Protein AF-A0A7S2AKY9-F1 (afdb_monomer_lite)

Secondary structure (DSSP, 8-state):
----------S-------------BSPPGGGGGGGSSSSGGGB-S--TT--STT------SSTT-------EE--SS-TT-EE-BTTTGGGEE--S--TT-SS--S---TTTSSS--EEETTB-HHHHHHTTPPP-SSSPPTTTEEE-GGG-TT-----SSSS-S-------GGG-SSSTTSPTTSTT-TTTT-GGGSTTTS--S-TT-EETTS-TTS---STT------SS--TT-BGGGSPP---S----TT-----B---SS----------PPPSSS----

Organism: NCBI:txid327968

Foldseek 3Di:
DDDDPDPPPDDDPPPFFLDAAQFQPPADLLLVLCVDPPCPQQFRPPDPVNDDPPPPQDFQQDQPDDDLFDWDAPPPPDPPDTTRNHNSRNLFWAAQWWAQDPDRQQPDRQFPPDQKAKAQQNHGPVRCVVVVHDDPLPQRDQPRIAIDPVRLPPQDQDRPDPDRRDWFDPQQLNQWSHNSVDHAPDSRPSCRTPCLSHRRGIHGPESSGFRLNGAPPPRADGRSSAHDDDPQDHGRHHSVPGDDDDDSDDDDPPDDDDIHDDDSDPSIHDDDDDDDDDPDPPDDD

pLDDT: mean 77.0, std 16.68, range [29.41, 95.88]

Structure (mmCIF, N/CA/C/O backbone):
data_AF-A0A7S2AKY9-F1
#
_entry.id   AF-A0A7S2AKY9-F1
#
loop_
_atom_site.group_PDB
_atom_site.id
_atom_site.type_symbol
_atom_site.label_atom_id
_atom_site.label_alt_id
_atom_site.label_comp_id
_atom_site.label_asym_id
_atom_site.label_entity_id
_atom_site.label_seq_id
_atom_site.pdbx_PDB_ins_code
_atom_site.Cartn_x
_atom_site.Cartn_y
_atom_site.Cartn_z
_atom_site.occupancy
_atom_site.B_iso_or_equiv
_atom_site.auth_seq_id
_atom_site.auth_comp_id
_atom_site.auth_asym_id
_atom_site.auth_atom_id
_atom_site.pdbx_PDB_model_num
ATOM 1 N N . MET A 1 1 ? -9.876 -59.238 -11.524 1.00 45.94 1 MET A N 1
ATOM 2 C CA . MET A 1 1 ? -8.696 -58.353 -11.418 1.00 45.94 1 MET A CA 1
ATOM 3 C C . MET A 1 1 ? -8.899 -57.144 -12.326 1.00 45.94 1 MET A C 1
ATOM 5 O O . MET A 1 1 ? -8.607 -57.233 -13.507 1.00 45.94 1 MET A O 1
ATOM 9 N N . SER A 1 2 ? -9.438 -56.040 -11.809 1.00 37.56 2 SER A N 1
ATOM 10 C CA . SER A 1 2 ? -9.352 -54.732 -12.469 1.00 37.56 2 SER A CA 1
ATOM 11 C C . SER A 1 2 ? -9.323 -53.645 -11.396 1.00 37.56 2 SER A C 1
ATOM 13 O O . SER A 1 2 ? -10.025 -53.737 -10.392 1.00 37.56 2 SER A O 1
ATOM 15 N N . ARG A 1 3 ? -8.384 -52.721 -11.570 1.00 39.47 3 ARG A N 1
ATOM 16 C CA . ARG A 1 3 ? -7.811 -51.778 -10.599 1.00 39.47 3 ARG A CA 1
ATOM 17 C C . ARG A 1 3 ? -8.808 -50.631 -10.347 1.00 39.47 3 ARG A C 1
ATOM 19 O O . ARG A 1 3 ? -9.356 -50.102 -11.300 1.00 39.47 3 ARG A O 1
ATOM 26 N N . LEU A 1 4 ? -9.188 -50.300 -9.108 1.00 44.91 4 LEU A N 1
ATOM 27 C CA . LEU A 1 4 ? -8.480 -49.357 -8.221 1.00 44.91 4 LEU A CA 1
ATOM 28 C C . LEU A 1 4 ? -7.993 -48.083 -8.941 1.00 44.91 4 LEU A C 1
ATOM 30 O O . LEU A 1 4 ? -6.797 -47.843 -9.008 1.00 44.91 4 LEU A O 1
ATOM 34 N N . PHE A 1 5 ? -8.907 -47.269 -9.479 1.00 46.41 5 PHE A N 1
ATOM 35 C CA . PHE A 1 5 ? -8.614 -45.890 -9.900 1.00 46.41 5 PHE A CA 1
ATOM 36 C C . PHE A 1 5 ? -9.862 -45.003 -9.799 1.00 46.41 5 PHE A C 1
ATOM 38 O O . PHE A 1 5 ? -10.577 -44.830 -10.777 1.00 46.41 5 PHE A O 1
ATOM 45 N N . ALA A 1 6 ? -10.124 -44.440 -8.617 1.00 40.44 6 ALA A N 1
ATOM 46 C CA . ALA A 1 6 ? -10.958 -43.239 -8.465 1.00 40.44 6 ALA A CA 1
ATOM 47 C C . ALA A 1 6 ? -10.757 -42.579 -7.083 1.00 40.44 6 ALA A C 1
ATOM 49 O O . ALA A 1 6 ? -11.707 -42.117 -6.463 1.00 40.44 6 ALA A O 1
ATOM 50 N N . SER A 1 7 ? -9.522 -42.546 -6.577 1.00 48.12 7 SER A N 1
ATOM 51 C CA . SER A 1 7 ? -9.186 -41.849 -5.329 1.00 48.12 7 SER A CA 1
ATOM 52 C C . SER A 1 7 ? -8.107 -40.815 -5.603 1.00 48.12 7 SER A C 1
ATOM 54 O O . SER A 1 7 ? -6.949 -41.070 -5.307 1.00 48.12 7 SER A O 1
ATOM 56 N N . LEU A 1 8 ? -8.480 -39.694 -6.229 1.00 42.50 8 LEU A N 1
ATOM 57 C CA . LEU A 1 8 ? -7.827 -38.386 -6.072 1.00 42.50 8 LEU A CA 1
ATOM 58 C C . LEU A 1 8 ? -8.602 -37.321 -6.873 1.00 42.50 8 LEU A C 1
ATOM 60 O O . LEU A 1 8 ? -8.090 -36.721 -7.813 1.00 42.50 8 LEU A O 1
ATOM 64 N N . TRP A 1 9 ? -9.865 -37.073 -6.516 1.00 43.84 9 TRP A N 1
ATOM 65 C CA . TRP A 1 9 ? -10.438 -35.761 -6.814 1.00 43.84 9 TRP A CA 1
ATOM 66 C C . TRP A 1 9 ? -9.752 -34.786 -5.870 1.00 43.84 9 TRP A C 1
ATOM 68 O O . TRP A 1 9 ? -10.069 -34.725 -4.681 1.00 43.84 9 TRP A O 1
ATOM 78 N N . LEU A 1 10 ? -8.709 -34.145 -6.399 1.00 41.66 10 LEU A N 1
ATOM 79 C CA . LEU A 1 10 ? -7.992 -33.077 -5.736 1.00 41.66 10 LEU A CA 1
ATOM 80 C C . LEU A 1 10 ? -9.007 -32.084 -5.172 1.00 41.66 10 LEU A C 1
ATOM 82 O O . LEU A 1 10 ? -9.741 -31.413 -5.894 1.00 41.66 10 LEU A O 1
ATOM 86 N N . LEU A 1 11 ? -8.995 -32.020 -3.848 1.00 42.28 11 LEU A N 1
ATOM 87 C CA . LEU A 1 11 ? -9.313 -30.842 -3.074 1.00 42.28 11 LEU A CA 1
ATOM 88 C C . LEU A 1 11 ? -8.724 -29.591 -3.751 1.00 42.28 11 LEU A C 1
ATOM 90 O O . LEU A 1 11 ? -7.572 -29.615 -4.185 1.00 42.28 11 LEU A O 1
ATOM 94 N N . LEU A 1 12 ? -9.493 -28.499 -3.671 1.00 39.97 12 LEU A N 1
ATOM 95 C CA . LEU A 1 12 ? -9.111 -27.096 -3.894 1.00 39.97 12 LEU A CA 1
ATOM 96 C C . LEU A 1 12 ? -9.378 -26.534 -5.303 1.00 39.97 12 LEU A C 1
ATOM 98 O O . LEU A 1 12 ? -8.465 -26.104 -6.002 1.00 39.97 12 LEU A O 1
ATOM 102 N N . LEU A 1 13 ? -10.660 -26.378 -5.646 1.00 40.88 13 LEU A N 1
ATOM 103 C CA . LEU A 1 13 ? -11.080 -25.133 -6.294 1.00 40.88 13 LEU A CA 1
ATOM 104 C C . LEU A 1 13 ? -11.012 -24.040 -5.221 1.00 40.88 13 LEU A C 1
ATOM 106 O O . LEU A 1 13 ? -11.929 -23.875 -4.418 1.00 40.88 13 LEU A O 1
ATOM 110 N N . ALA A 1 14 ? -9.867 -23.367 -5.132 1.00 41.72 14 ALA A N 1
ATOM 111 C CA . ALA A 1 14 ? -9.819 -22.062 -4.496 1.00 41.72 14 ALA A CA 1
ATOM 112 C C . ALA A 1 14 ? -10.376 -21.071 -5.520 1.00 41.72 14 ALA A C 1
ATOM 114 O O . ALA A 1 14 ? -9.624 -20.537 -6.334 1.00 41.72 14 ALA A O 1
ATOM 115 N N . ASP A 1 15 ? -11.699 -20.908 -5.514 1.00 42.28 15 ASP A N 1
ATOM 116 C CA . ASP A 1 15 ? -12.344 -19.803 -6.210 1.00 42.28 15 ASP A CA 1
ATOM 117 C C . ASP A 1 15 ? -11.772 -18.482 -5.691 1.00 42.28 15 ASP A C 1
ATOM 119 O O . ASP A 1 15 ? -11.631 -18.258 -4.486 1.00 42.28 15 ASP A O 1
ATOM 123 N N . ASP A 1 16 ? -11.412 -17.660 -6.667 1.00 37.78 16 ASP A N 1
ATOM 124 C CA . ASP A 1 16 ? -11.005 -16.268 -6.614 1.00 37.78 16 ASP A CA 1
ATOM 125 C C . ASP A 1 16 ? -10.005 -15.828 -5.549 1.00 37.78 16 ASP A C 1
ATOM 127 O O . ASP A 1 16 ? -10.287 -15.566 -4.375 1.00 37.78 16 ASP A O 1
ATOM 131 N N . ALA A 1 17 ? -8.808 -15.559 -6.062 1.00 37.31 17 ALA A N 1
ATOM 132 C CA . ALA A 1 17 ? -7.889 -14.658 -5.419 1.00 37.31 17 ALA A CA 1
ATOM 133 C C . ALA A 1 17 ? -7.141 -13.806 -6.460 1.00 37.31 17 ALA A C 1
ATOM 135 O O . ALA A 1 17 ? -5.914 -13.880 -6.546 1.00 37.31 17 ALA A O 1
ATOM 136 N N . GLN A 1 18 ? -7.820 -12.881 -7.147 1.00 40.44 18 GLN A N 1
ATOM 137 C CA . GLN A 1 18 ? -7.131 -11.721 -7.732 1.00 40.44 18 GLN A CA 1
ATOM 138 C C . GLN A 1 18 ? -6.622 -10.820 -6.605 1.00 40.44 18 GLN A C 1
ATOM 140 O O . GLN A 1 18 ? -7.385 -10.278 -5.814 1.00 40.44 18 GLN A O 1
ATOM 145 N N . GLY A 1 19 ? -5.308 -10.731 -6.438 1.00 40.03 19 GLY A N 1
ATOM 146 C CA . GLY A 1 19 ? -4.740 -9.837 -5.440 1.00 40.03 19 GLY A CA 1
ATOM 147 C C . GLY A 1 19 ? -3.238 -9.827 -5.528 1.00 40.03 19 GLY A C 1
ATOM 148 O O . GLY A 1 19 ? -2.582 -10.852 -5.372 1.00 40.03 19 GLY A O 1
ATOM 149 N N . HIS A 1 20 ? -2.721 -8.646 -5.814 1.00 49.38 20 HIS A N 1
ATOM 150 C CA . HIS A 1 20 ? -1.324 -8.421 -6.089 1.00 49.38 20 HIS A CA 1
ATOM 151 C C . HIS A 1 20 ? -0.936 -7.104 -5.428 1.00 49.38 20 HIS A C 1
ATOM 153 O O . HIS A 1 20 ? -1.563 -6.071 -5.660 1.00 49.38 20 HIS A O 1
ATOM 159 N N . GLY A 1 21 ? 0.062 -7.171 -4.556 1.00 51.00 21 GLY A N 1
ATOM 160 C CA . GLY A 1 21 ? 0.768 -6.002 -4.048 1.00 51.00 21 GLY A CA 1
ATOM 161 C C . GLY A 1 21 ? 2.136 -5.919 -4.714 1.00 51.00 21 GLY A C 1
ATOM 162 O O . GLY A 1 21 ? 2.680 -6.945 -5.133 1.00 51.00 21 GLY A O 1
ATOM 163 N N . ALA A 1 22 ? 2.704 -4.717 -4.808 1.00 60.66 22 ALA A N 1
ATOM 164 C CA . ALA A 1 22 ? 4.091 -4.571 -5.223 1.00 60.66 22 ALA A CA 1
ATOM 165 C C . ALA A 1 22 ? 5.017 -5.221 -4.191 1.00 60.66 22 ALA A C 1
ATOM 167 O O . ALA A 1 22 ? 5.162 -4.756 -3.060 1.00 60.66 22 ALA A O 1
ATOM 168 N N . MET A 1 23 ? 5.664 -6.310 -4.596 1.00 73.06 23 MET A N 1
ATOM 169 C CA . MET A 1 23 ? 6.870 -6.782 -3.928 1.00 73.06 23 MET A CA 1
ATOM 170 C C . MET A 1 23 ? 7.971 -5.739 -4.118 1.00 73.06 23 MET A C 1
ATOM 172 O O . MET A 1 23 ? 8.101 -5.185 -5.203 1.00 73.06 23 MET A O 1
ATOM 176 N N . THR A 1 24 ? 8.788 -5.491 -3.100 1.00 79.94 24 THR A N 1
ATOM 177 C CA . THR A 1 24 ? 10.032 -4.714 -3.238 1.00 79.94 24 THR A CA 1
ATOM 178 C C . THR A 1 24 ? 11.262 -5.616 -3.298 1.00 79.94 24 THR A C 1
ATOM 180 O O . THR A 1 24 ? 12.305 -5.188 -3.791 1.00 79.94 24 THR A O 1
ATOM 183 N N . PHE A 1 25 ? 11.132 -6.879 -2.874 1.00 84.38 25 PHE A N 1
ATOM 184 C CA . PHE A 1 25 ? 12.172 -7.896 -2.990 1.00 84.38 25 PHE A CA 1
ATOM 185 C C . PHE A 1 25 ? 11.597 -9.283 -3.348 1.00 84.38 25 PHE A C 1
ATOM 187 O O . PHE A 1 25 ? 10.629 -9.711 -2.715 1.00 84.38 25 PHE A O 1
ATOM 194 N N . PRO A 1 26 ? 12.200 -10.017 -4.305 1.00 84.56 26 PRO A N 1
ATOM 195 C CA . PRO A 1 26 ? 13.098 -9.504 -5.344 1.00 84.56 26 PRO A CA 1
ATOM 196 C C . PRO A 1 26 ? 12.442 -8.359 -6.125 1.00 84.56 26 PRO A C 1
ATOM 198 O O . PRO A 1 26 ? 11.222 -8.190 -6.090 1.00 84.56 26 PRO A O 1
ATOM 201 N N . ARG A 1 27 ? 13.255 -7.550 -6.813 1.00 84.62 27 ARG A N 1
ATOM 202 C CA . ARG A 1 27 ? 12.751 -6.372 -7.530 1.00 84.62 27 ARG A CA 1
ATOM 203 C C . ARG A 1 27 ? 11.659 -6.777 -8.534 1.00 84.62 27 ARG A C 1
ATOM 205 O O . ARG A 1 27 ? 11.881 -7.689 -9.336 1.00 84.62 27 ARG A O 1
ATOM 212 N N . PRO A 1 28 ? 10.491 -6.118 -8.520 1.00 84.06 28 PRO A N 1
ATOM 213 C CA . PRO A 1 28 ? 9.415 -6.436 -9.444 1.00 84.06 28 PRO A CA 1
ATOM 214 C C . PRO A 1 28 ? 9.677 -5.793 -10.809 1.00 84.06 28 PRO A C 1
ATOM 216 O O . PRO A 1 28 ? 10.459 -4.852 -10.935 1.00 84.06 28 PRO A O 1
ATOM 219 N N . ARG A 1 29 ? 8.914 -6.211 -11.824 1.00 85.00 29 ARG A N 1
ATOM 220 C CA . ARG A 1 29 ? 8.857 -5.521 -13.130 1.00 85.00 29 ARG A CA 1
ATOM 221 C C . ARG A 1 29 ? 8.460 -4.043 -13.023 1.00 85.00 29 ARG A C 1
ATOM 223 O O . ARG A 1 29 ? 8.745 -3.262 -13.914 1.00 85.00 29 ARG A O 1
ATOM 230 N N . ASN A 1 30 ? 7.773 -3.668 -11.947 1.00 88.12 30 ASN A N 1
ATOM 231 C CA . ASN A 1 30 ? 7.348 -2.300 -11.674 1.00 88.12 30 ASN A CA 1
ATOM 232 C C . ASN A 1 30 ? 8.515 -1.377 -11.292 1.00 88.12 30 ASN A C 1
ATOM 234 O O . ASN A 1 30 ? 8.342 -0.166 -11.280 1.00 88.12 30 ASN A O 1
ATOM 238 N N . ALA A 1 31 ? 9.704 -1.928 -11.018 1.00 89.19 31 ALA A N 1
ATOM 239 C CA . ALA A 1 31 ? 10.931 -1.168 -10.777 1.00 89.19 31 ALA A CA 1
ATOM 240 C C . ALA A 1 31 ? 11.591 -0.666 -12.081 1.00 89.19 31 ALA A C 1
ATOM 242 O O . ALA A 1 31 ? 12.808 -0.476 -12.128 1.00 89.19 31 ALA A O 1
ATOM 243 N N . ILE A 1 32 ? 10.805 -0.510 -13.152 1.00 89.50 32 ILE A N 1
ATOM 244 C CA . ILE A 1 32 ? 11.276 -0.249 -14.517 1.00 89.50 32 ILE A CA 1
ATOM 245 C C . ILE A 1 32 ? 11.992 1.093 -14.662 1.00 89.50 32 ILE A C 1
ATOM 247 O O . ILE A 1 32 ? 12.920 1.217 -15.460 1.00 89.50 32 ILE A O 1
ATOM 251 N N . ASP A 1 33 ? 11.631 2.074 -13.834 1.00 90.69 33 ASP A N 1
ATOM 252 C CA . ASP A 1 33 ? 12.311 3.368 -13.812 1.00 90.69 33 ASP A CA 1
ATOM 253 C C . ASP A 1 33 ? 13.763 3.251 -13.350 1.00 90.69 33 ASP A C 1
ATOM 255 O O . ASP A 1 33 ? 14.552 4.158 -13.583 1.00 90.69 33 ASP A O 1
ATOM 259 N N . GLY A 1 34 ? 14.161 2.103 -12.790 1.00 88.31 34 GLY A N 1
ATOM 260 C CA . GLY A 1 34 ? 15.550 1.817 -12.459 1.00 88.31 34 GLY A CA 1
ATOM 261 C C . GLY A 1 34 ? 16.535 1.878 -13.631 1.00 88.31 34 GLY A C 1
ATOM 262 O O . GLY A 1 34 ? 17.745 1.910 -13.405 1.00 88.31 34 GLY A O 1
ATOM 263 N N . GLU A 1 35 ? 16.038 1.899 -14.868 1.00 88.69 35 GLU A N 1
ATOM 264 C CA . GLU A 1 35 ? 16.835 2.014 -16.095 1.00 88.69 35 GLU A CA 1
ATOM 265 C C . GLU A 1 35 ? 17.099 3.471 -16.526 1.00 88.69 35 GLU A C 1
ATOM 267 O O . GLU A 1 35 ? 17.884 3.697 -17.446 1.00 88.69 35 GLU A O 1
ATOM 272 N N . ILE A 1 36 ? 16.469 4.465 -15.888 1.00 89.56 36 ILE A N 1
ATOM 273 C CA . ILE A 1 36 ? 16.525 5.877 -16.302 1.00 89.56 36 ILE A CA 1
ATOM 274 C C . ILE A 1 36 ? 16.828 6.812 -15.131 1.00 89.56 36 ILE A C 1
ATOM 276 O O . ILE A 1 36 ? 16.513 6.524 -13.983 1.00 89.56 36 ILE A O 1
ATOM 280 N N . ALA A 1 37 ? 17.419 7.972 -15.414 1.00 85.62 37 ALA A N 1
ATOM 281 C CA . ALA A 1 37 ? 17.600 9.017 -14.409 1.00 85.62 37 ALA A CA 1
ATOM 282 C C . ALA A 1 37 ? 16.240 9.600 -13.944 1.00 85.62 37 ALA A C 1
ATOM 284 O O . ALA A 1 37 ? 15.310 9.673 -14.750 1.00 85.62 37 ALA A O 1
ATOM 285 N N . PRO A 1 38 ? 16.117 10.066 -12.684 1.00 80.25 38 PRO A N 1
ATOM 286 C CA . PRO A 1 38 ? 17.116 9.999 -11.615 1.00 80.25 38 PRO A CA 1
ATOM 287 C C . PRO A 1 38 ? 17.241 8.615 -10.953 1.00 80.25 38 PRO A C 1
ATOM 289 O O . PRO A 1 38 ? 18.188 8.407 -10.211 1.00 80.25 38 PRO A O 1
ATOM 292 N N . TRP A 1 39 ? 16.349 7.659 -11.226 1.00 84.88 39 TRP A N 1
ATOM 293 C CA . TRP A 1 39 ? 16.341 6.333 -10.585 1.00 84.88 39 TRP A CA 1
ATOM 294 C C . TRP A 1 39 ? 17.366 5.334 -11.138 1.00 84.88 39 TRP A C 1
ATOM 296 O O . TRP A 1 39 ? 17.259 4.138 -10.872 1.00 84.88 39 TRP A O 1
ATOM 306 N N . SER A 1 40 ? 18.343 5.787 -11.923 1.00 82.06 40 SER A N 1
ATOM 307 C CA . SER A 1 40 ? 19.274 4.917 -12.640 1.00 82.06 40 SER A CA 1
ATOM 308 C C . SER A 1 40 ? 19.983 3.954 -11.686 1.00 82.06 40 SER A C 1
ATOM 310 O O . SER A 1 40 ? 20.329 4.321 -10.563 1.00 82.06 40 SER A O 1
ATOM 312 N N . ASN A 1 41 ? 20.203 2.715 -12.128 1.00 80.12 41 ASN A N 1
ATOM 313 C CA . ASN A 1 41 ? 20.647 1.611 -11.269 1.00 80.12 41 ASN A CA 1
ATOM 314 C C . ASN A 1 41 ? 19.683 1.351 -10.100 1.00 80.12 41 ASN A C 1
ATOM 316 O O . ASN A 1 41 ? 20.095 0.999 -8.990 1.00 80.12 41 ASN A O 1
ATOM 320 N N . TRP A 1 42 ? 18.385 1.515 -10.365 1.00 79.38 42 TRP A N 1
ATOM 321 C CA . TRP A 1 42 ? 17.281 1.361 -9.414 1.00 79.38 42 TRP A CA 1
ATOM 322 C C . TRP A 1 42 ? 17.302 2.319 -8.226 1.00 79.38 42 TRP A C 1
ATOM 324 O O . TRP A 1 42 ? 16.383 2.242 -7.417 1.00 79.38 42 TRP A O 1
ATOM 334 N N . SER A 1 43 ? 18.300 3.194 -8.105 1.00 72.69 43 SER A N 1
ATOM 335 C CA . SER A 1 43 ? 18.488 4.079 -6.963 1.00 72.69 43 SER A CA 1
ATOM 336 C C . SER A 1 43 ? 18.016 5.481 -7.292 1.00 72.69 43 SER A C 1
ATOM 338 O O . SER A 1 43 ? 18.462 6.061 -8.271 1.00 72.69 43 SER A O 1
ATOM 340 N N . TYR A 1 44 ? 17.193 6.068 -6.429 1.00 71.50 44 TYR A N 1
ATOM 341 C CA . TYR A 1 44 ? 17.066 7.526 -6.395 1.00 71.50 44 TYR A CA 1
ATOM 342 C C . TYR A 1 44 ? 18.392 8.139 -5.894 1.00 71.50 44 TYR A C 1
ATOM 344 O O . TYR A 1 44 ? 19.054 7.484 -5.077 1.00 71.50 44 TYR A O 1
ATOM 352 N N . PRO A 1 45 ? 18.823 9.328 -6.363 1.00 59.94 45 PRO A N 1
ATOM 353 C CA . PRO A 1 45 ? 20.108 9.919 -6.002 1.00 59.94 45 PRO A CA 1
ATOM 354 C C . PRO A 1 45 ? 20.178 10.228 -4.503 1.00 59.94 45 PRO A C 1
ATOM 356 O O . PRO A 1 45 ? 19.786 11.291 -4.038 1.00 59.94 45 PRO A O 1
ATOM 359 N N . CYS A 1 46 ? 20.716 9.266 -3.761 1.00 55.41 46 CYS A N 1
ATOM 360 C CA . CYS A 1 46 ? 21.639 9.490 -2.663 1.00 55.41 46 CYS A CA 1
ATOM 361 C C . CYS A 1 46 ? 22.993 8.996 -3.185 1.00 55.41 46 CYS A C 1
ATOM 363 O O . CYS A 1 46 ? 23.309 7.810 -3.092 1.00 55.41 46 CYS A O 1
ATOM 365 N N . ASP A 1 47 ? 23.714 9.865 -3.894 1.00 45.69 47 ASP A N 1
ATOM 366 C CA . ASP A 1 47 ? 24.993 9.518 -4.518 1.00 45.69 47 ASP A CA 1
ATOM 367 C C . ASP A 1 47 ? 26.164 9.548 -3.515 1.00 45.69 47 ASP A C 1
ATOM 369 O O . ASP A 1 47 ? 25.993 9.819 -2.324 1.00 45.69 47 ASP A O 1
ATOM 373 N N . SER A 1 48 ? 27.375 9.259 -4.007 1.00 39.56 48 SER A N 1
ATOM 374 C CA . SER A 1 48 ? 28.625 9.145 -3.242 1.00 39.56 48 SER A CA 1
ATOM 375 C C . SER A 1 48 ? 29.035 10.392 -2.445 1.00 39.56 48 SER A C 1
ATOM 377 O O . SER A 1 48 ? 30.031 10.336 -1.728 1.00 39.56 48 SER A O 1
ATOM 379 N N . THR A 1 49 ? 28.316 11.511 -2.571 1.00 40.34 49 THR A N 1
ATOM 380 C CA . THR A 1 49 ? 28.566 12.748 -1.814 1.00 40.34 49 THR A CA 1
ATOM 381 C C . THR A 1 49 ? 27.623 12.943 -0.622 1.00 40.34 49 THR A C 1
ATOM 383 O O . THR A 1 49 ? 27.905 13.775 0.236 1.00 40.34 49 THR A O 1
ATOM 386 N N . HIS A 1 50 ? 26.547 12.154 -0.516 1.00 46.09 50 HIS A N 1
ATOM 387 C CA . HIS A 1 50 ? 25.507 12.286 0.514 1.00 46.09 50 HIS A CA 1
ATOM 388 C C . HIS A 1 50 ? 25.445 11.068 1.448 1.00 46.09 50 HIS A C 1
ATOM 390 O O . HIS A 1 50 ? 24.425 10.391 1.585 1.00 46.09 50 HIS A O 1
ATOM 396 N N . SER A 1 51 ? 26.556 10.797 2.136 1.00 44.00 51 SER A N 1
ATOM 397 C CA . SER A 1 51 ? 26.612 9.857 3.260 1.00 44.00 51 SER A CA 1
ATOM 398 C C . SER A 1 51 ? 26.444 10.607 4.588 1.00 44.00 51 SER A C 1
ATOM 400 O O . SER A 1 51 ? 27.400 11.183 5.102 1.00 44.00 51 SER A O 1
ATOM 402 N N . GLY A 1 52 ? 25.235 10.609 5.151 1.00 41.97 52 GLY A N 1
ATOM 403 C CA . GLY A 1 52 ? 24.935 11.225 6.447 1.00 41.97 52 GLY A CA 1
ATOM 404 C C . GLY A 1 52 ? 23.461 11.081 6.830 1.00 41.97 52 GLY A C 1
ATOM 405 O O . GLY A 1 52 ? 22.669 10.544 6.057 1.00 41.97 52 GLY A O 1
ATOM 406 N N . SER A 1 53 ? 23.078 11.592 8.003 1.00 42.16 53 SER A N 1
ATOM 407 C CA . SER A 1 53 ? 21.678 11.677 8.466 1.00 42.16 53 SER A CA 1
ATOM 408 C C . SER A 1 53 ? 20.741 12.452 7.522 1.00 42.16 53 SER A C 1
ATOM 410 O O . SER A 1 53 ? 19.530 12.411 7.715 1.00 42.16 53 SER A O 1
ATOM 412 N N . ASP A 1 54 ? 21.306 13.098 6.495 1.00 39.59 54 ASP A N 1
ATOM 413 C CA . ASP A 1 54 ? 20.662 14.029 5.569 1.00 39.59 54 ASP A CA 1
ATOM 414 C C . ASP A 1 54 ? 20.475 13.471 4.137 1.00 39.59 54 ASP A C 1
ATOM 416 O O . ASP A 1 54 ? 20.077 14.214 3.242 1.00 39.59 54 ASP A O 1
ATOM 420 N N . CYS A 1 55 ? 20.658 12.159 3.886 1.00 53.47 55 CYS A N 1
ATOM 421 C CA . CYS A 1 55 ? 19.958 11.481 2.767 1.00 53.47 55 CYS A CA 1
ATOM 422 C C . CYS A 1 55 ? 18.476 11.376 3.165 1.00 53.47 55 CYS A C 1
ATOM 424 O O . CYS A 1 55 ? 17.946 10.309 3.484 1.00 53.47 55 CYS A O 1
ATOM 426 N N . ALA A 1 56 ? 17.822 12.531 3.259 1.00 51.34 56 ALA A N 1
ATOM 427 C CA . ALA A 1 56 ? 16.438 12.640 3.648 1.00 51.34 56 ALA A CA 1
ATOM 428 C C . ALA A 1 56 ? 15.597 12.148 2.470 1.00 51.34 56 ALA A C 1
ATOM 430 O O . ALA A 1 56 ? 15.218 12.889 1.566 1.00 51.34 56 ALA A O 1
ATOM 431 N N . ILE A 1 57 ? 15.359 10.838 2.455 1.00 54.44 57 ILE A N 1
ATOM 432 C CA . ILE A 1 57 ? 14.318 10.212 1.651 1.00 54.44 57 ILE A CA 1
ATOM 433 C C . ILE A 1 57 ? 12.999 10.835 2.126 1.00 54.44 57 ILE A C 1
ATOM 435 O O . ILE A 1 57 ? 12.395 10.391 3.101 1.00 54.44 57 ILE A O 1
ATOM 439 N N . HIS A 1 58 ? 12.612 11.945 1.500 1.00 53.88 58 HIS A N 1
ATOM 440 C CA . HIS A 1 58 ? 11.400 12.669 1.841 1.00 53.88 58 HIS A CA 1
ATOM 441 C C . HIS A 1 58 ? 10.208 11.952 1.221 1.00 53.88 58 HIS A C 1
ATOM 443 O O . HIS A 1 58 ? 10.120 11.789 0.005 1.00 53.88 58 HIS A O 1
ATOM 449 N N . PHE A 1 59 ? 9.298 11.511 2.081 1.00 59.19 59 PHE A N 1
ATOM 450 C CA . PHE A 1 59 ? 8.057 10.883 1.670 1.00 59.19 59 PHE A CA 1
ATOM 451 C C . PHE A 1 59 ? 7.067 11.928 1.139 1.00 59.19 59 PHE A C 1
ATOM 453 O O . PHE A 1 59 ? 6.972 13.033 1.673 1.00 59.19 59 PHE A O 1
ATOM 460 N N . CYS A 1 60 ? 6.286 11.543 0.128 1.00 62.81 60 CYS A N 1
ATOM 461 C CA . CYS A 1 60 ? 5.131 12.305 -0.342 1.00 62.81 60 CYS A CA 1
ATOM 462 C C . CYS A 1 60 ? 4.008 12.288 0.711 1.00 62.81 60 CYS A C 1
ATOM 464 O O . CYS A 1 60 ? 3.031 11.543 0.573 1.00 62.81 60 CYS A O 1
ATOM 466 N N . GLU A 1 61 ? 4.124 13.076 1.780 1.00 59.25 61 GLU A N 1
ATOM 467 C CA . GLU A 1 61 ? 2.984 13.289 2.683 1.00 59.25 61 GLU A CA 1
ATOM 468 C C . GLU A 1 61 ? 1.886 14.101 1.985 1.00 59.25 61 GLU A C 1
ATOM 470 O O . GLU A 1 61 ? 0.698 13.799 2.144 1.00 59.25 61 GLU A O 1
ATOM 475 N N . ASP A 1 62 ? 2.283 15.048 1.129 1.00 61.97 62 ASP A N 1
ATOM 476 C CA . ASP A 1 62 ? 1.388 15.858 0.312 1.00 61.97 62 ASP A CA 1
ATOM 477 C C . ASP A 1 62 ? 1.688 15.743 -1.201 1.00 61.97 62 ASP A C 1
ATOM 479 O O . ASP A 1 62 ? 2.766 15.292 -1.599 1.00 61.97 62 ASP A O 1
ATOM 483 N N . PRO A 1 63 ? 0.746 16.151 -2.075 1.00 59.25 63 PRO A N 1
ATOM 484 C CA . PRO A 1 63 ? 0.941 16.115 -3.527 1.00 59.25 63 PRO A CA 1
ATOM 485 C C . PRO A 1 63 ? 1.980 17.105 -4.079 1.00 59.25 63 PRO A C 1
ATOM 487 O O . PRO A 1 63 ? 2.204 17.123 -5.288 1.00 59.25 63 PRO A O 1
ATOM 490 N N . LYS A 1 64 ? 2.551 17.979 -3.242 1.00 57.78 64 LYS A N 1
ATOM 491 C CA . LYS A 1 64 ? 3.433 19.088 -3.639 1.00 57.78 64 LYS A CA 1
ATOM 492 C C . LYS A 1 64 ? 4.910 18.798 -3.359 1.00 57.78 64 LYS A C 1
ATOM 494 O O . LYS A 1 64 ? 5.759 19.369 -4.037 1.00 57.78 64 LYS A O 1
ATOM 499 N N . SER A 1 65 ? 5.221 17.919 -2.407 1.00 57.62 65 SER A N 1
ATOM 500 C CA . SER A 1 65 ? 6.581 17.551 -2.001 1.00 57.62 65 SER A CA 1
ATOM 501 C C . SER A 1 65 ? 6.857 16.076 -2.276 1.00 57.62 65 SER A C 1
ATOM 503 O O . SER A 1 65 ? 6.924 15.252 -1.363 1.00 57.62 65 SER A O 1
ATOM 505 N N . CYS A 1 66 ? 7.043 15.743 -3.550 1.00 61.44 66 CYS A N 1
ATOM 506 C CA . CYS A 1 66 ? 7.419 14.398 -3.947 1.00 61.44 66 CYS A CA 1
ATOM 507 C C . CYS A 1 66 ? 8.827 14.333 -4.523 1.00 61.44 66 CYS A C 1
ATOM 509 O O . CYS A 1 66 ? 9.055 14.654 -5.686 1.00 61.44 66 CYS A O 1
ATOM 511 N N . ALA A 1 67 ? 9.761 13.830 -3.724 1.00 61.16 67 ALA A N 1
ATOM 512 C CA . ALA A 1 67 ? 10.932 13.163 -4.264 1.00 61.16 67 ALA A CA 1
ATOM 513 C C . ALA A 1 67 ? 10.494 11.725 -4.556 1.00 61.16 67 ALA A C 1
ATOM 515 O O . ALA A 1 67 ? 9.962 11.076 -3.663 1.00 61.16 67 ALA A O 1
ATOM 516 N N . GLY A 1 68 ? 10.676 11.198 -5.768 1.00 63.56 68 GLY A N 1
ATOM 517 C CA . GLY A 1 68 ? 10.287 9.813 -6.105 1.00 63.56 68 GLY A CA 1
ATOM 518 C C . GLY A 1 68 ? 11.126 8.733 -5.415 1.00 63.56 68 GLY A C 1
ATOM 519 O O . GLY A 1 68 ? 11.330 7.651 -5.962 1.00 63.56 68 GLY A O 1
ATOM 520 N N . ALA A 1 69 ? 11.668 9.044 -4.243 1.00 71.69 69 ALA A N 1
ATOM 521 C CA . ALA A 1 69 ? 12.407 8.158 -3.383 1.00 71.69 69 ALA A CA 1
ATOM 522 C C . ALA A 1 69 ? 11.431 7.383 -2.503 1.00 71.69 69 ALA A C 1
ATOM 524 O O . ALA A 1 69 ? 10.553 7.945 -1.854 1.00 71.69 69 ALA A O 1
ATOM 525 N N . CYS A 1 70 ? 11.638 6.077 -2.436 1.00 75.19 70 CYS A N 1
ATOM 526 C CA . CYS A 1 70 ? 10.881 5.217 -1.556 1.00 75.19 70 CYS A CA 1
ATOM 527 C C . CYS A 1 70 ? 11.843 4.314 -0.790 1.00 75.19 70 CYS A C 1
ATOM 529 O O . CYS A 1 70 ? 12.515 3.486 -1.415 1.00 75.19 70 CYS A O 1
ATOM 531 N N . PRO A 1 71 ? 11.953 4.488 0.539 1.00 76.38 71 PRO A N 1
ATOM 532 C CA . PRO A 1 71 ? 12.969 3.819 1.325 1.00 76.38 71 PRO A CA 1
ATOM 533 C C . PRO A 1 71 ? 12.607 2.347 1.489 1.00 76.38 71 PRO A C 1
ATOM 535 O O . PRO A 1 71 ? 11.556 2.020 2.031 1.00 76.38 71 PRO A O 1
ATOM 538 N N . ILE A 1 72 ? 13.489 1.452 1.069 1.00 78.69 72 ILE A N 1
ATOM 539 C CA . ILE A 1 72 ? 13.392 0.012 1.313 1.00 78.69 72 ILE A CA 1
ATOM 540 C C . ILE A 1 72 ? 14.509 -0.424 2.260 1.00 78.69 72 ILE A C 1
ATOM 542 O O . ILE A 1 72 ? 15.502 0.284 2.422 1.00 78.69 72 ILE A O 1
ATOM 546 N N . SER A 1 73 ? 14.373 -1.598 2.880 1.00 78.44 73 SER A N 1
ATOM 547 C CA . SER A 1 73 ? 15.485 -2.190 3.631 1.00 78.44 73 SER A CA 1
ATOM 548 C C . SER A 1 73 ? 16.704 -2.358 2.721 1.00 78.44 73 SER A C 1
ATOM 550 O O . SER A 1 73 ? 16.577 -2.828 1.591 1.00 78.44 73 SER A O 1
ATOM 552 N N . SER A 1 74 ? 17.888 -2.016 3.231 1.00 78.06 74 SER A N 1
ATOM 553 C CA . SER A 1 74 ? 19.158 -2.225 2.528 1.00 78.06 74 SER A CA 1
ATOM 554 C C . SER A 1 74 ? 19.483 -3.696 2.274 1.00 78.06 74 SER A C 1
ATOM 556 O O . SER A 1 74 ? 20.358 -3.982 1.459 1.00 78.06 74 SER A O 1
ATOM 558 N N . HIS A 1 75 ? 18.830 -4.608 3.006 1.00 77.50 75 HIS A N 1
ATOM 559 C CA . HIS A 1 75 ? 19.037 -6.055 2.935 1.00 77.50 75 HIS A CA 1
ATOM 560 C C . HIS A 1 75 ? 20.503 -6.494 3.133 1.00 77.50 75 HIS A C 1
ATOM 562 O O . HIS A 1 75 ? 20.929 -7.547 2.681 1.00 77.50 75 HIS A O 1
ATOM 568 N N . ASN A 1 76 ? 21.299 -5.688 3.844 1.00 79.88 76 ASN A N 1
ATOM 569 C CA . ASN A 1 76 ? 22.728 -5.939 4.085 1.00 79.88 76 ASN A CA 1
ATOM 570 C C . ASN A 1 76 ? 23.029 -6.429 5.515 1.00 79.88 76 ASN A C 1
ATOM 572 O O . ASN A 1 76 ? 24.175 -6.389 5.958 1.00 79.88 76 ASN A O 1
ATOM 576 N N . GLY A 1 77 ? 21.998 -6.830 6.266 1.00 78.06 77 GLY A N 1
ATOM 577 C CA . GLY A 1 77 ? 22.110 -7.265 7.663 1.00 78.06 77 GLY A CA 1
ATOM 578 C C . GLY A 1 77 ? 22.305 -6.136 8.685 1.00 78.06 77 GLY A C 1
ATOM 579 O O . GLY A 1 77 ? 22.239 -6.392 9.887 1.00 78.06 77 GLY A O 1
ATOM 580 N N . VAL A 1 78 ? 22.494 -4.884 8.250 1.00 77.00 78 VAL A N 1
ATOM 581 C CA . VAL A 1 78 ? 22.601 -3.734 9.156 1.00 77.00 78 VAL A CA 1
ATOM 582 C C . VAL A 1 78 ? 21.204 -3.305 9.600 1.00 77.00 78 VAL A C 1
ATOM 584 O O . VAL A 1 78 ? 20.339 -2.965 8.792 1.00 77.00 78 VAL A O 1
ATOM 587 N N . LYS A 1 79 ? 20.972 -3.307 10.916 1.00 74.38 79 LYS A N 1
ATOM 588 C CA . LYS A 1 79 ? 19.699 -2.879 11.504 1.00 74.38 79 LYS A CA 1
ATOM 589 C C . LYS A 1 79 ? 19.386 -1.434 11.102 1.00 74.38 79 LYS A C 1
ATOM 591 O O . LYS A 1 79 ? 20.241 -0.564 11.221 1.00 74.38 79 LYS A O 1
ATOM 596 N N . ASN A 1 80 ? 18.144 -1.186 10.685 1.00 69.62 80 ASN A N 1
ATOM 597 C CA . ASN A 1 80 ? 17.635 0.124 10.257 1.00 69.62 80 ASN A CA 1
ATOM 598 C C . ASN A 1 80 ? 18.340 0.735 9.033 1.00 69.62 80 ASN A C 1
ATOM 600 O O . ASN A 1 80 ? 18.106 1.903 8.732 1.00 69.62 80 ASN A O 1
ATOM 604 N N . ALA A 1 81 ? 19.180 -0.015 8.316 1.00 74.06 81 ALA A N 1
ATOM 605 C CA . ALA A 1 81 ? 19.753 0.483 7.077 1.00 74.06 81 ALA A CA 1
ATOM 606 C C . ALA A 1 81 ? 18.689 0.478 5.967 1.00 74.06 81 ALA A C 1
ATOM 608 O O . ALA A 1 81 ? 18.009 -0.525 5.724 1.00 74.06 81 ALA A O 1
ATOM 609 N N . LEU A 1 82 ? 18.543 1.630 5.315 1.00 76.44 82 LEU A N 1
ATOM 610 C CA . LEU A 1 82 ? 17.590 1.877 4.240 1.00 76.44 82 LEU A CA 1
ATOM 611 C C . LEU A 1 82 ? 18.338 2.294 2.972 1.00 76.44 82 LEU A C 1
ATOM 613 O O . LEU A 1 82 ? 19.417 2.881 3.043 1.00 76.44 82 LEU A O 1
ATOM 617 N N . ASN A 1 83 ? 17.763 2.001 1.812 1.00 77.88 83 ASN A N 1
ATOM 618 C CA . ASN A 1 83 ? 18.191 2.551 0.527 1.00 77.88 83 ASN A CA 1
ATOM 619 C C . ASN A 1 83 ? 16.958 2.895 -0.326 1.00 77.88 83 ASN A C 1
ATOM 621 O O . ASN A 1 83 ? 15.833 2.602 0.065 1.00 77.88 83 ASN A O 1
ATOM 625 N N . ALA A 1 84 ? 17.155 3.500 -1.495 1.00 77.69 84 ALA A N 1
ATOM 626 C CA . ALA A 1 84 ? 16.079 3.790 -2.448 1.00 77.69 84 ALA A CA 1
ATOM 627 C C . ALA A 1 84 ? 16.190 2.930 -3.721 1.00 77.69 84 ALA A C 1
ATOM 629 O O . ALA A 1 84 ? 15.850 3.393 -4.806 1.00 77.69 84 ALA A O 1
ATOM 630 N N . SER A 1 85 ? 16.704 1.697 -3.602 1.00 82.25 85 SER A N 1
ATOM 631 C CA . SER A 1 85 ? 17.049 0.812 -4.726 1.00 82.25 85 SER A CA 1
ATOM 632 C C . SER A 1 85 ? 15.845 0.021 -5.264 1.00 82.25 85 SER A C 1
ATOM 634 O O . SER A 1 85 ? 15.875 -1.211 -5.368 1.00 82.25 85 SER A O 1
ATOM 636 N N . ASN A 1 86 ? 14.749 0.720 -5.566 1.00 82.88 86 ASN A N 1
ATOM 637 C CA . ASN A 1 86 ? 13.477 0.101 -5.932 1.00 82.88 86 ASN A CA 1
ATOM 638 C C . ASN A 1 86 ? 12.816 0.649 -7.207 1.00 82.88 86 ASN A C 1
ATOM 640 O O . ASN A 1 86 ? 11.742 0.153 -7.553 1.00 82.88 86 ASN A O 1
ATOM 644 N N . GLY A 1 87 ? 13.415 1.629 -7.898 1.00 86.00 87 GLY A N 1
ATOM 645 C CA . GLY A 1 87 ? 12.904 2.162 -9.171 1.00 86.00 87 GLY A CA 1
ATOM 646 C C . GLY A 1 87 ? 11.420 2.551 -9.138 1.00 86.00 87 GLY A C 1
ATOM 647 O O . GLY A 1 87 ? 10.677 2.161 -10.031 1.00 86.00 87 GLY A O 1
ATOM 648 N N . GLN A 1 88 ? 10.973 3.219 -8.069 1.00 85.81 88 GLN A N 1
ATOM 649 C CA . GLN A 1 88 ? 9.572 3.598 -7.812 1.00 85.81 88 GLN A CA 1
ATOM 650 C C . GLN A 1 88 ? 8.576 2.443 -7.592 1.00 85.81 88 GLN A C 1
ATOM 652 O O . GLN A 1 88 ? 7.377 2.687 -7.460 1.00 85.81 88 GLN A O 1
ATOM 657 N N . SER A 1 89 ? 9.022 1.188 -7.493 1.00 87.62 89 SER A N 1
ATOM 658 C CA . SER A 1 89 ? 8.122 0.021 -7.414 1.00 87.62 89 SER A CA 1
ATOM 659 C C . SER A 1 89 ? 7.096 0.060 -6.275 1.00 87.62 89 SER A C 1
ATOM 661 O O . SER A 1 89 ? 5.996 -0.458 -6.434 1.00 87.62 89 SER A O 1
ATOM 663 N N . CYS A 1 90 ? 7.398 0.699 -5.148 1.00 84.19 90 CYS A N 1
ATOM 664 C CA . CYS A 1 90 ? 6.466 0.788 -4.023 1.00 84.19 90 CYS A CA 1
ATOM 665 C C . CYS A 1 90 ? 5.265 1.719 -4.270 1.00 84.19 90 CYS A C 1
ATOM 667 O O . CYS A 1 90 ? 4.287 1.660 -3.529 1.00 84.19 90 CYS A O 1
ATOM 669 N N . TYR A 1 91 ? 5.317 2.562 -5.305 1.00 87.50 91 TYR A N 1
ATOM 670 C CA . TYR A 1 91 ? 4.182 3.380 -5.723 1.00 87.50 91 TYR A CA 1
ATOM 671 C C . TYR A 1 91 ? 3.181 2.585 -6.565 1.00 87.50 91 TYR A C 1
ATOM 673 O O . TYR A 1 91 ? 2.154 3.127 -6.952 1.00 87.50 91 TYR A O 1
ATOM 681 N N . TRP A 1 92 ? 3.439 1.310 -6.854 1.00 89.38 92 TRP A N 1
ATOM 682 C CA . TRP A 1 92 ? 2.529 0.463 -7.616 1.00 89.38 92 TRP A CA 1
ATOM 683 C C . TRP A 1 92 ? 1.646 -0.344 -6.670 1.00 89.38 92 TRP A C 1
ATOM 685 O O . TRP A 1 92 ? 2.046 -1.366 -6.120 1.00 89.38 92 TRP A O 1
ATOM 695 N N . PHE A 1 93 ? 0.420 0.113 -6.455 1.00 88.25 93 PHE A N 1
ATOM 696 C CA . PHE A 1 93 ? -0.525 -0.548 -5.552 1.00 88.25 93 PHE A CA 1
ATOM 697 C C . PHE A 1 93 ? -1.955 -0.393 -6.069 1.00 88.25 93 PHE A C 1
ATOM 699 O O . PHE A 1 93 ? -2.161 -0.013 -7.215 1.00 88.25 93 PHE A O 1
ATOM 706 N N . SER A 1 94 ? -2.956 -0.766 -5.277 1.00 89.06 94 SER A N 1
ATOM 707 C CA . SER A 1 94 ? -4.363 -0.501 -5.593 1.00 89.06 94 SER A CA 1
ATOM 708 C C . SER A 1 94 ? -4.997 0.240 -4.428 1.00 89.06 94 SER A C 1
ATOM 710 O O . SER A 1 94 ? -4.912 -0.223 -3.291 1.00 89.06 94 SER A O 1
ATOM 712 N N . ASN A 1 95 ? -5.605 1.389 -4.705 1.00 88.06 95 ASN A N 1
ATOM 713 C CA . ASN A 1 95 ? -6.357 2.165 -3.728 1.00 88.06 95 ASN A CA 1
ATOM 714 C C . ASN A 1 95 ? -7.864 1.970 -3.925 1.00 88.06 95 ASN A C 1
ATOM 716 O O . ASN A 1 95 ? -8.318 1.641 -5.022 1.00 88.06 95 ASN A O 1
ATOM 720 N N . GLY A 1 96 ? -8.650 2.207 -2.874 1.00 88.75 96 GLY A N 1
ATOM 721 C CA . GLY A 1 96 ? -10.108 2.209 -2.985 1.00 88.75 96 GLY A CA 1
ATOM 722 C C . GLY A 1 96 ? -10.734 0.842 -3.247 1.00 88.75 96 GLY A C 1
ATOM 723 O O . GLY A 1 96 ? -11.799 0.761 -3.850 1.00 88.75 96 GLY A O 1
ATOM 724 N N . CYS A 1 97 ? -10.065 -0.233 -2.836 1.00 89.00 97 CYS A N 1
ATOM 725 C CA . CYS A 1 97 ? -10.577 -1.595 -2.940 1.00 89.00 97 CYS A CA 1
ATOM 726 C C . CYS A 1 97 ? -11.206 -2.009 -1.608 1.00 89.00 97 CYS A C 1
ATOM 728 O O . CYS A 1 97 ? -10.599 -1.827 -0.550 1.00 89.00 97 CYS A O 1
ATOM 730 N N . THR A 1 98 ? -12.400 -2.597 -1.646 1.00 89.75 98 THR A N 1
ATOM 731 C CA . THR A 1 98 ? -13.125 -3.026 -0.441 1.00 89.75 98 THR A CA 1
ATOM 732 C C . THR A 1 98 ? -13.670 -4.437 -0.575 1.00 89.75 98 THR A C 1
ATOM 734 O O . THR A 1 98 ? -13.912 -4.934 -1.675 1.00 89.75 98 THR A O 1
ATOM 737 N N . VAL A 1 99 ? -13.829 -5.109 0.567 1.00 90.62 99 VAL A N 1
ATOM 738 C CA . VAL A 1 99 ? -14.386 -6.465 0.624 1.00 90.62 99 VAL A CA 1
ATOM 739 C C . VAL A 1 99 ? -15.811 -6.473 0.070 1.00 90.62 99 VAL A C 1
ATOM 741 O O . VAL A 1 99 ? -16.651 -5.689 0.501 1.00 90.62 99 VAL A O 1
ATOM 744 N N . GLY A 1 100 ? -16.082 -7.400 -0.850 1.00 91.12 100 GLY A N 1
ATOM 745 C CA . GLY A 1 100 ? -17.410 -7.605 -1.430 1.00 91.12 100 GLY A CA 1
ATOM 746 C C . GLY A 1 100 ? -17.761 -6.668 -2.586 1.00 91.12 100 GLY A C 1
ATOM 747 O O . GLY A 1 100 ? -18.843 -6.810 -3.141 1.00 91.12 100 GLY A O 1
ATOM 748 N N . CYS A 1 101 ? -16.894 -5.732 -2.967 1.00 92.88 101 CYS A N 1
ATOM 749 C CA . CYS A 1 101 ? -17.105 -4.924 -4.166 1.00 92.88 101 CYS A CA 1
ATOM 750 C C . CYS A 1 101 ? -16.409 -5.548 -5.378 1.00 92.88 101 CYS A C 1
ATOM 752 O O . CYS A 1 101 ? -15.358 -6.160 -5.230 1.00 92.88 101 CYS A O 1
ATOM 754 N N . ASP A 1 102 ? -16.971 -5.356 -6.571 1.00 93.81 102 ASP A N 1
ATOM 755 C CA . ASP A 1 102 ? -16.425 -5.949 -7.804 1.00 93.81 102 ASP A CA 1
ATOM 756 C C . ASP A 1 102 ? -15.252 -5.144 -8.379 1.00 93.81 102 ASP A C 1
ATOM 758 O O . ASP A 1 102 ? -14.411 -5.671 -9.103 1.00 93.81 102 ASP A O 1
ATOM 762 N N . VAL A 1 103 ? -15.186 -3.850 -8.059 1.00 92.56 103 VAL A N 1
ATOM 763 C CA . VAL A 1 103 ? -14.163 -2.931 -8.561 1.00 92.56 103 VAL A CA 1
ATOM 764 C C . VAL A 1 103 ? -13.632 -2.048 -7.442 1.00 92.56 103 VAL A C 1
ATOM 766 O O . VAL A 1 103 ? -14.348 -1.708 -6.498 1.00 92.56 103 VAL A O 1
ATOM 769 N N . CYS A 1 104 ? -12.365 -1.664 -7.562 1.00 92.06 104 CYS 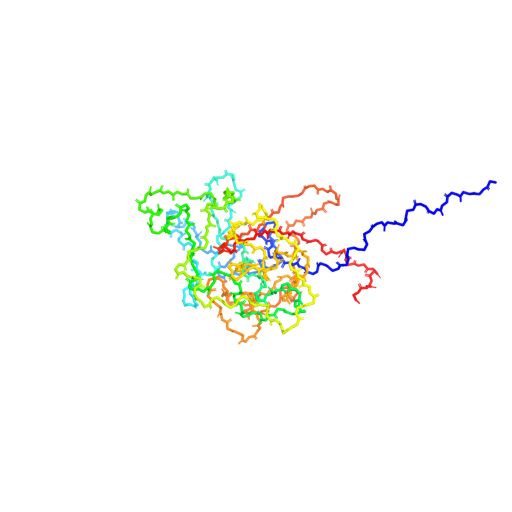A N 1
ATOM 770 C CA . CYS A 1 104 ? -11.823 -0.556 -6.790 1.00 92.06 104 CYS A CA 1
ATOM 771 C C . CYS A 1 104 ? -12.296 0.771 -7.396 1.00 92.06 104 CYS A C 1
ATOM 773 O O . CYS A 1 104 ? -12.536 0.838 -8.601 1.00 92.06 104 CYS A O 1
ATOM 775 N N . ASP A 1 105 ? -12.367 1.837 -6.601 1.00 91.50 105 ASP A N 1
ATOM 776 C CA . ASP A 1 105 ? -12.641 3.190 -7.117 1.00 91.50 105 ASP A CA 1
ATOM 777 C C . ASP A 1 105 ? -11.369 4.028 -7.363 1.00 91.50 105 ASP A C 1
ATOM 779 O O . ASP A 1 105 ? -11.428 5.055 -8.039 1.00 91.50 105 ASP A O 1
ATOM 783 N N . GLY A 1 106 ? -10.209 3.588 -6.856 1.00 89.88 106 GLY A N 1
ATOM 784 C CA . GLY A 1 106 ? -8.921 4.274 -7.006 1.00 89.88 106 GLY A CA 1
ATOM 785 C C . GLY A 1 106 ? -8.792 5.597 -6.241 1.00 89.88 106 GLY A C 1
ATOM 786 O O . GLY A 1 106 ? -7.745 6.242 -6.309 1.00 89.88 106 GLY A O 1
ATOM 787 N N . THR A 1 107 ? -9.815 6.023 -5.498 1.00 85.88 107 THR A N 1
ATOM 788 C CA . THR A 1 107 ? -9.854 7.344 -4.850 1.00 85.88 107 THR A CA 1
ATOM 789 C C . THR A 1 107 ? -10.135 7.310 -3.371 1.00 85.88 107 THR A C 1
ATOM 791 O O . THR A 1 107 ? -9.626 8.160 -2.637 1.00 85.88 107 THR A O 1
ATOM 794 N N . SER A 1 108 ? -10.979 6.387 -2.937 1.00 79.75 108 SER A N 1
ATOM 795 C CA . SER A 1 108 ? -11.453 6.379 -1.572 1.00 79.75 108 SER A CA 1
ATOM 796 C C . SER A 1 108 ? -10.378 5.753 -0.704 1.00 79.75 108 SER A C 1
ATOM 798 O O . SER A 1 108 ? -10.151 4.544 -0.720 1.00 79.75 108 SER A O 1
ATOM 800 N N . ASN A 1 109 ? -9.717 6.597 0.080 1.00 65.69 109 ASN A N 1
ATOM 801 C CA . ASN A 1 109 ? -8.770 6.174 1.098 1.00 65.69 109 ASN A CA 1
ATOM 802 C C . ASN A 1 109 ? -9.533 5.557 2.277 1.00 65.69 109 ASN A C 1
ATOM 804 O O . ASN A 1 109 ? -9.608 6.146 3.360 1.00 65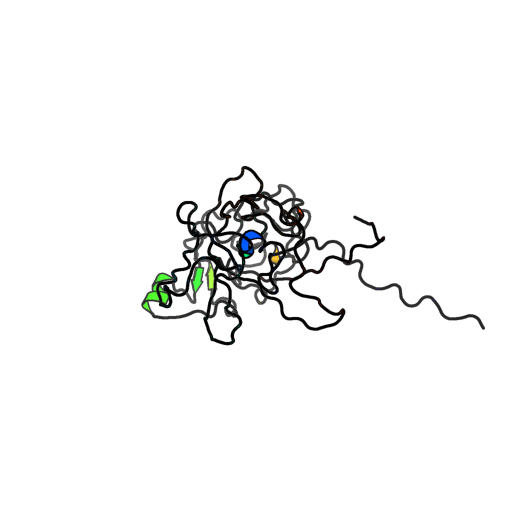.69 109 ASN A O 1
ATOM 808 N N . HIS A 1 110 ? -10.142 4.385 2.076 1.00 61.47 110 HIS A N 1
ATOM 809 C CA . HIS A 1 110 ? -10.743 3.688 3.198 1.00 61.47 110 HIS A CA 1
ATOM 810 C C . HIS A 1 110 ? -9.630 3.294 4.168 1.00 61.47 110 HIS A C 1
ATOM 812 O O . HIS A 1 110 ? -8.728 2.516 3.866 1.00 61.47 110 HIS A O 1
ATOM 818 N N . VAL A 1 111 ? -9.805 3.861 5.360 1.00 58.88 111 VAL A N 1
ATOM 819 C CA . VAL A 1 111 ? -9.162 3.616 6.647 1.00 58.88 111 VAL A CA 1
ATOM 820 C C . VAL A 1 111 ? -7.830 4.315 6.933 1.00 58.88 111 VAL A C 1
ATOM 822 O O . VAL A 1 111 ? -6.907 4.335 6.132 1.00 58.88 111 VAL A O 1
ATOM 825 N N . GLY A 1 112 ? -7.761 4.947 8.113 1.00 54.19 112 GLY A N 1
ATOM 826 C CA . GLY A 1 112 ? -6.608 5.728 8.586 1.00 54.19 112 GLY A CA 1
ATOM 827 C C . GLY A 1 112 ? -6.473 7.159 8.036 1.00 54.19 112 GLY A C 1
ATOM 828 O O . GLY A 1 112 ? -5.670 7.911 8.570 1.00 54.19 112 GLY A O 1
ATOM 829 N N . HIS A 1 113 ? -7.272 7.558 7.037 1.00 53.91 113 HIS A N 1
ATOM 830 C CA . HIS A 1 113 ? -7.144 8.848 6.320 1.00 53.91 113 HIS A CA 1
ATOM 831 C C . HIS A 1 113 ? -8.256 9.873 6.602 1.00 53.91 113 HIS A C 1
ATOM 833 O O . HIS A 1 113 ? -8.591 10.698 5.758 1.00 53.91 113 HIS A O 1
ATOM 839 N N . GLY A 1 114 ? -8.852 9.815 7.790 1.00 62.97 114 GLY A N 1
ATOM 840 C CA . GLY A 1 114 ? -9.802 10.815 8.287 1.00 62.97 114 GLY A CA 1
ATOM 841 C C . GLY A 1 114 ? -9.278 11.487 9.553 1.00 62.97 114 GLY A C 1
ATOM 842 O O . GLY A 1 114 ? -8.099 11.382 9.876 1.00 62.97 114 GLY A O 1
ATOM 843 N N . ALA A 1 115 ? -10.156 12.138 10.315 1.00 71.69 115 ALA A N 1
ATOM 844 C CA . ALA A 1 115 ? -9.786 12.753 11.595 1.00 71.69 115 ALA A CA 1
ATOM 845 C C . ALA A 1 115 ? -9.510 11.727 12.720 1.00 71.69 115 ALA A C 1
ATOM 847 O O . ALA A 1 115 ? -9.151 12.115 13.833 1.00 71.69 115 ALA A O 1
ATOM 848 N N . GLN A 1 116 ? -9.689 10.428 12.448 1.00 80.31 116 GLN A N 1
ATOM 849 C CA . GLN A 1 116 ? -9.390 9.340 13.375 1.00 80.31 116 GLN A CA 1
ATOM 850 C C . GLN A 1 116 ? -7.937 9.368 13.860 1.00 80.31 116 GLN A C 1
ATOM 852 O O . GLN A 1 116 ? -6.989 9.489 13.089 1.00 80.31 116 GLN A O 1
ATOM 857 N N . SER A 1 117 ? -7.771 9.176 15.163 1.00 86.25 117 SER A N 1
ATOM 858 C CA . SER A 1 117 ? -6.472 9.039 15.817 1.00 86.25 117 SER A CA 1
ATOM 859 C C . SER A 1 117 ? -6.479 7.824 16.734 1.00 86.25 117 SER A C 1
ATOM 861 O O . SER A 1 117 ? -7.531 7.385 17.191 1.00 86.25 117 SER A O 1
ATOM 863 N N . PHE A 1 118 ? -5.301 7.275 17.010 1.00 87.31 118 PHE A N 1
ATOM 864 C CA . PHE A 1 118 ? -5.140 6.155 17.929 1.00 87.31 118 PHE A CA 1
ATOM 865 C C . PHE A 1 118 ? -4.437 6.600 19.207 1.00 87.31 118 PHE A C 1
ATOM 867 O O . PHE A 1 118 ? -3.564 7.470 19.183 1.00 87.31 118 PHE A O 1
ATOM 874 N N . LEU A 1 119 ? -4.806 5.967 20.315 1.00 89.94 119 LEU A N 1
ATOM 875 C CA . LEU A 1 119 ? -4.124 6.065 21.594 1.00 89.94 119 LEU A CA 1
ATOM 876 C C . LEU A 1 119 ? -3.357 4.770 21.840 1.00 89.94 119 LEU A C 1
ATOM 878 O O . LEU A 1 119 ? -3.917 3.683 21.700 1.00 89.94 119 LEU A O 1
ATOM 882 N N . TYR A 1 120 ? -2.099 4.886 22.254 1.00 90.75 120 TYR A N 1
ATOM 883 C CA . TYR A 1 120 ? -1.326 3.748 22.735 1.00 90.75 120 TYR A CA 1
ATOM 884 C C . TYR A 1 120 ? -1.342 3.724 24.262 1.00 90.75 120 TYR A C 1
ATOM 886 O O . TYR A 1 120 ? -0.762 4.608 24.892 1.00 90.75 120 TYR A O 1
ATOM 894 N N . LYS A 1 121 ? -2.024 2.754 24.880 1.00 90.75 121 LYS A N 1
ATOM 895 C CA . LYS A 1 121 ? -2.226 2.684 26.343 1.00 90.75 121 LYS A CA 1
ATOM 896 C C . LYS A 1 121 ? -2.735 4.011 26.925 1.00 90.75 121 LYS A C 1
ATOM 898 O O . LYS A 1 121 ? -2.239 4.494 27.940 1.00 90.75 121 LYS A O 1
ATOM 903 N N . GLY A 1 122 ? -3.684 4.633 26.223 1.00 92.12 122 GLY A N 1
ATOM 904 C CA . GLY A 1 122 ? -4.265 5.932 26.580 1.00 92.12 122 GLY A CA 1
ATOM 905 C C . GLY A 1 122 ? -3.408 7.161 26.241 1.00 92.12 122 GLY A C 1
ATOM 906 O O . GLY A 1 122 ? -3.853 8.277 26.479 1.00 92.12 122 GLY A O 1
ATOM 907 N N . MET A 1 123 ? -2.208 6.993 25.677 1.00 94.56 123 MET A N 1
ATOM 908 C CA . MET A 1 123 ? -1.312 8.092 25.302 1.00 94.56 123 MET A CA 1
ATOM 909 C C . MET A 1 123 ? -1.478 8.484 23.834 1.00 94.56 123 MET A C 1
ATOM 911 O O . MET A 1 123 ? -1.565 7.622 22.957 1.00 94.56 123 MET A O 1
ATOM 915 N N . THR A 1 124 ? -1.453 9.786 23.550 1.00 92.69 124 THR A N 1
ATOM 916 C CA . THR A 1 124 ? -1.387 10.297 22.174 1.00 92.69 124 THR A CA 1
ATOM 917 C C . THR A 1 124 ? 0.010 10.101 21.578 1.00 92.69 124 THR A C 1
ATOM 919 O O . THR A 1 124 ? 0.993 9.925 22.298 1.00 92.69 124 THR A O 1
ATOM 922 N N . ALA A 1 125 ? 0.147 10.222 20.253 1.00 88.38 125 ALA A N 1
ATOM 923 C CA . ALA A 1 125 ? 1.465 10.237 19.612 1.00 88.38 125 ALA A CA 1
ATOM 924 C C . ALA A 1 125 ? 2.395 11.336 20.174 1.00 88.38 125 ALA A C 1
ATOM 926 O O . ALA A 1 125 ? 3.605 11.135 20.266 1.00 88.38 125 ALA A O 1
ATOM 927 N N . ALA A 1 126 ? 1.845 12.487 20.581 1.00 92.12 126 ALA A N 1
ATOM 928 C CA . ALA A 1 126 ? 2.612 13.559 21.214 1.00 92.12 126 ALA A CA 1
ATOM 929 C C . ALA A 1 126 ? 3.133 13.155 22.604 1.00 92.12 126 ALA A C 1
ATOM 931 O O . ALA A 1 126 ? 4.298 13.403 22.919 1.00 92.12 126 ALA A O 1
ATOM 932 N N . ASP A 1 127 ? 2.312 12.467 23.401 1.00 95.50 127 ASP A N 1
ATOM 933 C CA . ASP A 1 127 ? 2.713 11.958 24.717 1.00 95.50 127 ASP A CA 1
ATOM 934 C C . ASP A 1 127 ? 3.833 10.920 24.612 1.00 95.50 127 ASP A C 1
ATOM 936 O O . ASP A 1 127 ? 4.788 10.965 25.388 1.00 95.50 127 ASP A O 1
ATOM 940 N N . LEU A 1 128 ? 3.750 10.011 23.635 1.00 93.31 128 LEU A N 1
ATOM 941 C CA . LEU A 1 128 ? 4.784 8.999 23.397 1.00 93.31 128 LEU A CA 1
ATOM 942 C C . LEU A 1 128 ? 6.129 9.638 23.060 1.00 93.31 128 LEU A C 1
ATOM 944 O O . LEU A 1 128 ? 7.141 9.271 23.654 1.00 93.31 128 LEU A O 1
ATOM 948 N N . ARG A 1 129 ? 6.127 10.634 22.161 1.00 92.31 129 ARG A N 1
ATOM 949 C CA . ARG A 1 129 ? 7.331 11.397 21.799 1.00 92.31 129 ARG A CA 1
ATOM 950 C C . ARG A 1 129 ? 7.911 12.119 23.011 1.00 92.31 129 ARG A C 1
ATOM 952 O O . ARG A 1 129 ? 9.102 11.999 23.271 1.00 92.31 129 ARG A O 1
ATOM 959 N N . LYS A 1 130 ? 7.069 12.792 23.804 1.00 95.75 130 LYS A N 1
ATOM 960 C CA . LYS A 1 130 ? 7.492 13.482 25.035 1.00 95.75 130 LYS A CA 1
ATOM 961 C C . LYS A 1 130 ? 8.125 12.529 26.056 1.00 95.75 130 LYS A C 1
ATOM 963 O O . LYS A 1 130 ? 9.009 12.935 26.802 1.00 95.75 130 LYS A O 1
ATOM 968 N N . ARG A 1 131 ? 7.670 11.275 26.099 1.00 95.88 131 ARG A N 1
ATOM 969 C CA . ARG A 1 131 ? 8.157 10.234 27.019 1.00 95.88 131 ARG A CA 1
ATOM 970 C C . ARG A 1 131 ? 9.256 9.350 26.425 1.00 95.88 131 ARG A C 1
ATOM 972 O O . ARG A 1 131 ? 9.689 8.420 27.098 1.00 95.88 131 ARG A O 1
ATOM 979 N N . ASN A 1 132 ? 9.689 9.615 25.192 1.00 94.19 132 ASN A N 1
ATOM 980 C CA . ASN A 1 132 ? 10.650 8.796 24.453 1.00 94.19 132 ASN A CA 1
ATOM 981 C C . ASN A 1 132 ? 10.265 7.299 24.390 1.00 94.19 132 ASN A C 1
ATOM 983 O O . ASN A 1 132 ? 11.107 6.410 24.512 1.00 94.19 132 ASN A O 1
ATOM 987 N N . ILE A 1 133 ? 8.968 7.012 24.240 1.00 90.38 133 ILE A N 1
ATOM 988 C CA . ILE A 1 133 ? 8.446 5.646 24.127 1.00 90.38 133 ILE A CA 1
ATOM 989 C C . ILE A 1 133 ? 8.364 5.272 22.649 1.00 90.38 133 ILE A C 1
ATOM 991 O O . ILE A 1 133 ? 7.640 5.902 21.879 1.00 90.38 133 ILE A O 1
ATOM 995 N N . THR A 1 134 ? 9.060 4.201 22.272 1.00 85.06 134 THR A N 1
ATOM 996 C CA . THR A 1 134 ? 8.918 3.564 20.957 1.00 85.06 134 THR A CA 1
ATOM 997 C C . THR A 1 134 ? 7.930 2.406 21.057 1.00 85.06 134 THR A C 1
ATOM 999 O O . THR A 1 134 ? 8.000 1.604 21.989 1.00 85.06 134 THR A O 1
ATOM 1002 N N . ILE A 1 135 ? 7.004 2.319 20.104 1.00 81.44 135 ILE A N 1
ATOM 1003 C CA . ILE A 1 135 ? 6.081 1.187 19.971 1.00 81.44 135 ILE A CA 1
ATOM 1004 C C . ILE A 1 135 ? 6.702 0.194 18.991 1.00 81.44 135 ILE A C 1
ATOM 1006 O O . ILE A 1 135 ? 7.245 0.615 17.973 1.00 81.44 135 ILE A O 1
ATOM 1010 N N . ASP A 1 136 ? 6.599 -1.103 19.274 1.00 77.62 136 ASP A N 1
ATOM 1011 C CA . ASP A 1 136 ? 6.803 -2.131 18.253 1.00 77.62 136 ASP A CA 1
ATOM 1012 C C . ASP A 1 136 ? 5.558 -2.165 17.349 1.00 77.62 136 ASP A C 1
ATOM 1014 O O . ASP A 1 136 ? 4.497 -2.615 17.796 1.00 77.62 136 ASP A O 1
ATOM 1018 N N . PRO A 1 137 ? 5.637 -1.664 16.102 1.00 69.06 137 PRO A N 1
ATOM 1019 C CA . PRO A 1 137 ? 4.467 -1.559 15.239 1.00 69.06 137 PRO A CA 1
ATOM 1020 C C . PRO A 1 137 ? 4.006 -2.923 14.706 1.00 69.06 137 PRO A C 1
ATOM 1022 O O . PRO A 1 137 ? 2.939 -3.001 14.098 1.00 69.06 137 PRO A O 1
ATOM 1025 N N . TRP A 1 138 ? 4.798 -3.983 14.903 1.00 71.81 138 TRP A N 1
ATOM 1026 C CA . TRP A 1 138 ? 4.560 -5.298 14.311 1.00 71.81 138 TRP A CA 1
ATOM 1027 C C . TRP A 1 138 ? 3.848 -6.263 15.252 1.00 71.81 138 TRP A C 1
ATOM 1029 O O . TRP A 1 138 ? 3.164 -7.169 14.781 1.00 71.81 138 TRP A O 1
ATOM 1039 N N . ASN A 1 139 ? 3.986 -6.072 16.565 1.00 74.31 139 ASN A N 1
ATOM 1040 C CA . ASN A 1 139 ? 3.390 -6.953 17.565 1.00 74.31 139 ASN A CA 1
ATOM 1041 C C . ASN A 1 139 ? 2.707 -6.185 18.716 1.00 74.31 139 ASN A C 1
ATOM 1043 O O . ASN A 1 139 ? 3.055 -6.379 19.887 1.00 74.31 139 ASN A O 1
ATOM 1047 N N . PRO A 1 140 ? 1.741 -5.292 18.424 1.00 75.00 140 PRO A N 1
ATOM 1048 C CA . PRO A 1 140 ? 0.986 -4.630 19.476 1.00 75.00 140 PRO A CA 1
ATOM 1049 C C . PRO A 1 140 ? 0.098 -5.650 20.198 1.00 75.00 140 PRO A C 1
ATOM 1051 O O . PRO A 1 140 ? -0.610 -6.438 19.567 1.00 75.00 140 PRO A O 1
ATOM 1054 N N . LYS A 1 141 ? 0.089 -5.626 21.536 1.00 82.00 141 LYS A N 1
ATOM 1055 C CA . LYS A 1 141 ? -0.866 -6.448 22.291 1.00 82.00 141 LYS A CA 1
ATOM 1056 C C . LYS A 1 141 ? -2.289 -5.955 21.997 1.00 82.00 141 LYS A C 1
ATOM 1058 O O . LYS A 1 141 ? -2.495 -4.741 21.913 1.00 82.00 141 LYS A O 1
ATOM 1063 N N . PRO A 1 142 ? -3.286 -6.846 21.857 1.00 83.88 142 PRO A N 1
ATOM 1064 C CA . PRO A 1 142 ? -4.671 -6.423 21.692 1.00 83.88 142 PRO A CA 1
ATOM 1065 C C . PRO A 1 142 ? -5.094 -5.433 22.785 1.00 83.88 142 PRO A C 1
ATOM 1067 O O . PRO A 1 142 ? -4.852 -5.675 23.965 1.00 83.88 142 PRO A O 1
ATOM 1070 N N . GLY A 1 143 ? -5.687 -4.306 22.381 1.00 82.31 143 GLY A N 1
ATOM 1071 C CA . GLY A 1 143 ? -6.064 -3.219 23.291 1.00 82.31 143 GLY A CA 1
ATOM 1072 C C . GLY A 1 143 ? -4.951 -2.226 23.654 1.00 82.31 143 GLY A C 1
ATOM 1073 O O . GLY A 1 143 ? -5.249 -1.213 24.280 1.00 82.31 143 GLY A O 1
ATOM 1074 N N . ASP A 1 144 ? -3.696 -2.445 23.240 1.00 87.00 144 ASP A N 1
ATOM 1075 C CA . ASP A 1 144 ? -2.643 -1.442 23.442 1.00 87.00 144 ASP A CA 1
ATOM 1076 C C . ASP A 1 144 ? -2.820 -0.253 22.492 1.00 87.00 144 ASP A C 1
ATOM 1078 O O . ASP A 1 144 ? -2.606 0.872 22.922 1.00 87.00 144 ASP A O 1
ATOM 1082 N N . LEU A 1 145 ? -3.228 -0.473 21.235 1.00 87.06 145 LEU A N 1
ATOM 1083 C CA . LEU A 1 145 ? -3.455 0.576 20.232 1.00 87.06 145 LEU A CA 1
ATOM 1084 C C . LEU A 1 145 ? -4.948 0.680 19.884 1.00 87.06 145 LEU A C 1
ATOM 1086 O O . LEU A 1 145 ? -5.459 -0.074 19.050 1.00 87.06 145 LEU A O 1
ATOM 1090 N N . VAL A 1 146 ? -5.639 1.624 20.523 1.00 86.88 146 VAL A N 1
ATOM 1091 C CA . VAL A 1 146 ? -7.102 1.774 20.457 1.00 86.88 146 VAL A CA 1
ATOM 1092 C C . VAL A 1 146 ? -7.509 3.068 19.776 1.00 86.88 146 VAL A C 1
ATOM 1094 O O . VAL A 1 146 ? -6.782 4.059 19.812 1.00 86.88 146 VAL A O 1
ATOM 1097 N N . LEU A 1 147 ? -8.679 3.070 19.146 1.00 87.12 147 LEU A N 1
ATOM 1098 C CA . LEU A 1 147 ? -9.231 4.265 18.518 1.00 87.12 147 LEU A CA 1
ATOM 1099 C C . LEU A 1 147 ? -9.527 5.322 19.591 1.00 87.12 147 LEU A C 1
ATOM 1101 O O . LEU A 1 147 ? -10.135 5.016 20.616 1.00 87.12 147 LEU A O 1
ATOM 1105 N N . ASN A 1 148 ? -9.087 6.559 19.372 1.00 89.00 148 ASN A N 1
ATOM 1106 C CA . ASN A 1 148 ? -9.355 7.670 20.274 1.00 89.00 148 ASN A CA 1
ATOM 1107 C C . ASN A 1 148 ? -10.853 8.016 20.215 1.00 89.00 148 ASN A C 1
ATOM 1109 O O . ASN A 1 148 ? -11.304 8.460 19.152 1.00 89.00 148 ASN A O 1
ATOM 1113 N N . PRO A 1 149 ? -11.615 7.898 21.321 1.00 86.25 149 PRO A N 1
ATOM 1114 C CA . PRO A 1 149 ? -13.044 8.216 21.344 1.00 86.25 149 PRO A CA 1
ATOM 1115 C C . PRO A 1 149 ? -13.360 9.654 20.917 1.00 86.25 149 PRO A C 1
ATOM 1117 O O . PRO A 1 149 ? -14.408 9.917 20.338 1.00 86.25 149 PRO A O 1
ATOM 1120 N N . ALA A 1 150 ? -12.436 10.598 21.128 1.00 87.00 150 ALA A N 1
ATOM 1121 C CA . ALA A 1 150 ? -12.608 11.977 20.665 1.00 87.00 150 ALA A CA 1
ATOM 1122 C C . ALA A 1 150 ? -12.615 12.103 19.128 1.00 87.00 150 ALA A C 1
ATOM 1124 O O . ALA A 1 150 ? -13.024 13.130 18.593 1.00 87.00 150 ALA A O 1
ATOM 1125 N N . SER A 1 151 ? -12.170 11.062 18.420 1.00 83.62 151 SER A N 1
ATOM 1126 C CA . SER A 1 151 ? -12.057 11.017 16.962 1.00 83.62 151 SER A CA 1
ATOM 1127 C C . SER A 1 151 ? -13.043 10.057 16.285 1.00 83.62 151 SER A C 1
ATOM 1129 O O . SER A 1 151 ? -12.935 9.820 15.085 1.00 83.62 151 SER A O 1
ATOM 1131 N N . THR A 1 152 ? -14.009 9.504 17.031 1.00 77.50 152 THR A N 1
ATOM 1132 C CA . THR A 1 152 ? -15.002 8.553 16.492 1.00 77.50 152 THR A CA 1
ATOM 1133 C C . THR A 1 152 ? -16.287 9.207 15.993 1.00 77.50 152 THR A C 1
ATOM 1135 O O . THR A 1 152 ? -17.112 8.561 15.346 1.00 77.50 152 THR A O 1
ATOM 1138 N N . LYS A 1 153 ? -16.490 10.499 16.268 1.00 74.25 153 LYS A N 1
ATOM 1139 C CA . LYS A 1 153 ? -17.713 11.201 15.875 1.00 74.25 153 LYS A CA 1
ATOM 1140 C C . LYS A 1 153 ? -17.761 11.395 14.356 1.00 74.25 153 LYS A C 1
ATOM 1142 O O . LYS A 1 153 ? -16.897 12.054 13.789 1.00 74.25 153 LYS A O 1
ATOM 1147 N N . GLY A 1 154 ? -18.812 10.875 13.720 1.00 70.81 154 GLY A N 1
ATOM 1148 C CA . GLY A 1 154 ? -19.047 11.037 12.281 1.00 70.81 154 GLY A CA 1
ATOM 1149 C C . GLY A 1 154 ? -18.320 10.024 11.394 1.00 70.81 154 GLY A C 1
ATOM 1150 O O . GLY A 1 154 ? -18.212 10.247 10.190 1.00 70.81 154 GLY A O 1
ATOM 1151 N N . LEU A 1 155 ? -17.830 8.916 11.961 1.00 75.25 155 LEU A N 1
ATOM 1152 C CA . LEU A 1 155 ? -17.300 7.812 11.166 1.00 75.25 155 LEU A CA 1
ATOM 1153 C C . LEU A 1 155 ? -18.418 7.200 10.311 1.00 75.25 155 LEU A C 1
ATOM 1155 O O . LEU A 1 155 ? -19.422 6.722 10.833 1.00 75.25 155 LEU A O 1
ATOM 1159 N N . ASN A 1 156 ? -18.229 7.201 8.992 1.00 77.38 156 ASN A N 1
ATOM 1160 C CA . ASN A 1 156 ? -19.132 6.558 8.042 1.00 77.38 156 ASN A CA 1
ATOM 1161 C C . ASN A 1 156 ? -18.451 5.328 7.428 1.00 77.38 156 ASN A C 1
ATOM 1163 O O . ASN A 1 156 ? -17.869 5.392 6.344 1.00 77.38 156 ASN A O 1
ATOM 1167 N N . ILE A 1 157 ? -18.471 4.211 8.159 1.00 81.44 157 ILE A N 1
ATOM 1168 C CA . ILE A 1 157 ? -17.788 2.975 7.760 1.00 81.44 157 ILE A CA 1
ATOM 1169 C C . ILE A 1 157 ? -18.681 2.205 6.786 1.00 81.44 157 ILE A C 1
ATOM 1171 O O . ILE A 1 157 ? -19.535 1.410 7.174 1.00 81.44 157 ILE A O 1
ATOM 1175 N N . THR A 1 158 ? -18.470 2.441 5.498 1.00 86.50 158 THR A N 1
ATOM 1176 C CA . THR A 1 158 ? -19.221 1.802 4.412 1.00 86.50 158 THR A CA 1
ATOM 1177 C C . THR A 1 158 ? -18.271 1.170 3.401 1.00 86.50 158 THR A C 1
ATOM 1179 O O . THR A 1 158 ? -17.091 1.522 3.343 1.00 86.50 158 THR A O 1
ATOM 1182 N N . ALA A 1 159 ? -18.776 0.186 2.657 1.00 89.12 159 ALA A N 1
ATOM 1183 C CA . ALA A 1 159 ? -18.093 -0.336 1.481 1.00 89.12 159 ALA A CA 1
ATOM 1184 C C . ALA A 1 159 ? -18.174 0.691 0.340 1.00 89.12 159 ALA A C 1
ATOM 1186 O O . ALA A 1 159 ? -19.091 1.513 0.310 1.00 89.12 159 ALA A O 1
ATOM 1187 N N . ASN A 1 160 ? -17.277 0.597 -0.643 1.00 88.31 160 ASN A N 1
ATOM 1188 C CA . ASN A 1 160 ? -17.227 1.559 -1.758 1.00 88.31 160 ASN A CA 1
ATOM 1189 C C . ASN A 1 160 ? -18.297 1.280 -2.823 1.00 88.31 160 ASN A C 1
ATOM 1191 O O . ASN A 1 160 ? -18.395 1.984 -3.824 1.00 88.31 160 ASN A O 1
ATOM 1195 N N . CYS A 1 161 ? -19.099 0.237 -2.622 1.00 90.00 161 CYS A N 1
ATOM 1196 C CA . CYS A 1 161 ? -20.179 -0.169 -3.498 1.00 90.00 161 CYS A CA 1
ATOM 1197 C C . CYS A 1 161 ? -21.494 -0.261 -2.721 1.00 90.00 161 CYS A C 1
ATOM 1199 O O . CYS A 1 161 ? -21.529 -0.575 -1.532 1.00 90.00 161 CYS A O 1
ATOM 1201 N N . ALA A 1 162 ? -22.604 -0.035 -3.425 1.00 91.94 162 ALA A N 1
ATOM 1202 C CA . ALA A 1 162 ? -23.935 -0.025 -2.823 1.00 91.94 162 ALA A CA 1
ATOM 1203 C C . ALA A 1 162 ? -24.376 -1.395 -2.272 1.00 91.94 162 ALA A C 1
ATOM 1205 O O . ALA A 1 162 ? -25.245 -1.457 -1.403 1.00 91.94 162 ALA A O 1
ATOM 1206 N N . ARG A 1 163 ? -23.836 -2.497 -2.808 1.00 92.38 163 ARG A N 1
ATOM 1207 C CA . ARG A 1 163 ? -24.254 -3.868 -2.485 1.00 92.38 163 ARG A CA 1
ATOM 1208 C C . ARG A 1 163 ? -23.043 -4.804 -2.421 1.00 92.38 163 ARG A C 1
ATOM 1210 O O . ARG A 1 163 ? -22.790 -5.505 -3.396 1.00 92.38 163 ARG A O 1
ATOM 1217 N N . PRO A 1 164 ? -22.291 -4.819 -1.308 1.00 93.25 164 PRO A N 1
ATOM 1218 C CA . PRO A 1 164 ? -21.172 -5.737 -1.165 1.00 93.25 164 PRO A CA 1
ATOM 1219 C C . PRO A 1 164 ? -21.666 -7.192 -1.170 1.00 93.25 164 PRO A C 1
ATOM 1221 O O . PRO A 1 164 ? -22.546 -7.565 -0.392 1.00 93.25 164 PRO A O 1
ATOM 1224 N N . SER A 1 165 ? -21.091 -8.016 -2.043 1.00 94.56 165 SER A N 1
ATOM 1225 C CA . SER A 1 165 ? -21.431 -9.432 -2.243 1.00 94.56 165 SER A CA 1
ATOM 1226 C C . SER A 1 165 ? -20.927 -10.345 -1.120 1.00 94.56 165 SER A C 1
ATOM 1228 O O . SER A 1 165 ? -21.433 -11.451 -0.933 1.00 94.56 165 SER A O 1
ATOM 1230 N N . ALA A 1 166 ? -19.949 -9.881 -0.340 1.00 92.44 166 ALA A N 1
ATOM 1231 C CA . ALA A 1 166 ? -19.333 -10.633 0.741 1.00 92.44 166 ALA A CA 1
ATOM 1232 C C . ALA A 1 166 ? -19.075 -9.758 1.968 1.00 92.44 166 ALA A C 1
ATOM 1234 O O . ALA A 1 166 ? -18.879 -8.548 1.870 1.00 92.44 166 ALA A O 1
ATOM 1235 N N . LYS A 1 167 ? -19.022 -10.405 3.135 1.00 91.69 167 LYS A N 1
ATOM 1236 C CA . LYS A 1 167 ? -18.636 -9.782 4.405 1.00 91.69 167 LYS A CA 1
ATOM 1237 C C . LYS A 1 167 ? -17.213 -10.182 4.817 1.00 91.69 167 LYS A C 1
ATOM 1239 O O . LYS A 1 167 ? -16.755 -11.273 4.450 1.00 91.69 167 LYS A O 1
ATOM 1244 N N . PRO A 1 168 ? -16.539 -9.343 5.619 1.00 90.75 168 PRO A N 1
ATOM 1245 C CA . PRO A 1 168 ? -15.302 -9.680 6.326 1.00 90.75 168 PRO A CA 1
ATOM 1246 C C . PRO A 1 168 ? -15.333 -11.060 6.993 1.00 90.75 168 PRO A C 1
ATOM 1248 O O . PRO A 1 168 ? -16.336 -11.428 7.600 1.00 90.75 168 PRO A O 1
ATOM 1251 N N . SER A 1 169 ? -14.235 -11.816 6.903 1.00 90.94 169 SER A N 1
ATOM 1252 C CA . SER A 1 169 ? -14.074 -13.125 7.562 1.00 90.94 169 SER A CA 1
ATOM 1253 C C . SER A 1 169 ? -13.110 -13.091 8.751 1.00 90.94 169 SER A C 1
ATOM 1255 O O . SER A 1 169 ? -13.207 -13.919 9.654 1.00 90.94 169 SER A O 1
ATOM 1257 N N . VAL A 1 170 ? -12.190 -12.125 8.793 1.00 90.06 170 VAL A N 1
ATOM 1258 C CA . VAL A 1 170 ? -11.231 -11.954 9.889 1.00 90.06 170 VAL A CA 1
ATOM 1259 C C . VAL A 1 170 ? -11.858 -11.075 10.969 1.00 90.06 170 VAL A C 1
ATOM 1261 O O . VAL A 1 170 ? -11.803 -9.847 10.902 1.00 90.06 170 VAL A O 1
ATOM 1264 N N . CYS A 1 171 ? -12.463 -11.707 11.976 1.00 90.44 171 CYS A N 1
ATOM 1265 C CA . CYS A 1 171 ? -13.006 -11.028 13.157 1.00 90.44 171 CYS A CA 1
ATOM 1266 C C . CYS A 1 171 ? -12.177 -11.248 14.434 1.00 90.44 171 CYS A C 1
ATOM 1268 O O . CYS A 1 171 ? -12.397 -10.523 15.400 1.00 90.44 171 CYS A O 1
ATOM 1270 N N . ASP A 1 172 ? -11.214 -12.173 14.453 1.00 89.31 172 ASP A N 1
ATOM 1271 C CA . ASP A 1 172 ? -10.354 -12.391 15.624 1.00 89.31 172 ASP A CA 1
ATOM 1272 C C . ASP A 1 172 ? -9.470 -11.151 15.879 1.00 89.31 172 ASP A C 1
ATOM 1274 O O . ASP A 1 172 ? -8.698 -10.767 14.993 1.00 89.31 172 ASP A O 1
ATOM 1278 N N . PRO A 1 173 ? -9.557 -10.506 17.057 1.00 85.38 173 PRO A N 1
ATOM 1279 C CA . PRO A 1 173 ? -8.781 -9.307 17.369 1.00 85.38 173 PRO A CA 1
ATOM 1280 C C . PRO A 1 173 ? -7.264 -9.545 17.373 1.00 85.38 173 PRO A C 1
ATOM 1282 O O . PRO A 1 173 ? -6.507 -8.601 17.153 1.00 85.38 173 PRO A O 1
ATOM 1285 N N . ARG A 1 174 ? -6.803 -10.791 17.558 1.00 83.56 174 ARG A N 1
ATOM 1286 C CA . ARG A 1 174 ? -5.376 -11.166 17.509 1.00 83.56 174 ARG A CA 1
ATOM 1287 C C . ARG A 1 174 ? -4.794 -11.123 16.097 1.00 83.56 174 ARG A C 1
ATOM 1289 O O . ARG A 1 174 ? -3.581 -11.110 15.942 1.00 83.56 174 ARG A O 1
ATOM 1296 N N . LEU A 1 175 ? -5.649 -11.113 15.076 1.00 84.12 175 LEU A N 1
ATOM 1297 C CA . LEU A 1 175 ? -5.261 -11.027 13.665 1.00 84.12 175 LEU A CA 1
ATOM 1298 C C . LEU A 1 175 ? -5.351 -9.588 13.126 1.00 84.12 175 LEU A C 1
ATOM 1300 O O . LEU A 1 175 ? -5.345 -9.376 11.914 1.00 84.12 175 LEU A O 1
ATOM 1304 N N . ARG A 1 176 ? -5.466 -8.592 14.016 1.00 81.75 176 ARG A N 1
ATOM 1305 C CA . ARG A 1 176 ? -5.554 -7.165 13.683 1.00 81.75 176 ARG A CA 1
ATOM 1306 C C . ARG A 1 176 ? -4.400 -6.406 14.338 1.00 81.75 176 ARG A C 1
ATOM 1308 O O . ARG A 1 176 ? -4.107 -6.607 15.510 1.00 81.75 176 ARG A O 1
ATOM 1315 N N . THR A 1 177 ? -3.786 -5.491 13.597 1.00 76.75 177 THR A N 1
ATOM 1316 C CA . THR A 1 177 ? -2.646 -4.674 14.061 1.00 76.75 177 THR A CA 1
ATOM 1317 C C . THR A 1 177 ? -3.059 -3.359 14.725 1.00 76.75 177 THR A C 1
ATOM 1319 O O . THR A 1 177 ? -2.348 -2.856 15.585 1.00 76.75 177 THR A O 1
ATOM 1322 N N . ALA A 1 178 ? -4.221 -2.804 14.382 1.00 81.00 178 ALA A N 1
ATOM 1323 C CA . ALA A 1 178 ? -4.775 -1.605 15.005 1.00 81.00 178 ALA A CA 1
ATOM 1324 C C . ALA A 1 178 ? -6.290 -1.748 15.154 1.00 81.00 178 ALA A C 1
ATOM 1326 O O . ALA A 1 178 ? -6.911 -2.547 14.448 1.00 81.00 178 ALA A O 1
ATOM 1327 N N . ASN A 1 179 ? -6.883 -0.967 16.061 1.00 84.38 179 ASN A N 1
ATOM 1328 C CA . ASN A 1 179 ? -8.314 -1.038 16.363 1.00 84.38 179 ASN A CA 1
ATOM 1329 C C . ASN A 1 179 ? -8.782 -2.457 16.754 1.00 84.38 179 ASN A C 1
ATOM 1331 O O . ASN A 1 179 ? -9.882 -2.894 16.406 1.00 84.38 179 ASN A O 1
ATOM 1335 N N . SER A 1 180 ? -7.910 -3.224 17.412 1.00 85.81 180 SER A N 1
ATOM 1336 C CA . SER A 1 180 ? -8.170 -4.628 17.741 1.00 85.81 180 SER A CA 1
ATOM 1337 C C . SER A 1 180 ? -9.261 -4.793 18.798 1.00 85.81 180 SER A C 1
ATOM 1339 O O . SER A 1 180 ? -9.859 -5.857 18.884 1.00 85.81 180 SER A O 1
ATOM 1341 N N . GLN A 1 181 ? -9.565 -3.743 19.560 1.00 84.75 181 GLN A N 1
ATOM 1342 C CA . GLN A 1 181 ? -10.617 -3.718 20.574 1.00 84.75 181 GLN A CA 1
ATOM 1343 C C . GLN A 1 181 ? -12.033 -3.539 20.006 1.00 84.75 181 GLN A C 1
ATOM 1345 O O . GLN A 1 181 ? -12.993 -3.811 20.718 1.00 84.75 181 GLN A O 1
ATOM 1350 N N . ALA A 1 182 ? -12.182 -3.049 18.769 1.00 88.38 182 ALA A N 1
ATOM 1351 C CA . ALA A 1 182 ? -13.503 -2.829 18.188 1.00 88.38 182 ALA A CA 1
ATOM 1352 C C . ALA A 1 182 ? -14.208 -4.165 17.913 1.00 88.38 182 ALA A C 1
ATOM 1354 O O . ALA A 1 182 ? -13.641 -5.067 17.276 1.00 88.38 182 ALA A O 1
ATOM 1355 N N . GLU A 1 183 ? -15.456 -4.276 18.370 1.00 91.50 183 GLU A N 1
ATOM 1356 C CA . GLU A 1 183 ? -16.314 -5.413 18.053 1.00 91.50 183 GLU A CA 1
ATOM 1357 C C . GLU A 1 183 ? -16.467 -5.534 16.529 1.00 91.50 183 GLU A C 1
ATOM 1359 O O . GLU A 1 183 ? -16.545 -4.539 15.813 1.00 91.50 183 GLU A O 1
ATOM 1364 N N . CYS A 1 184 ? -16.438 -6.762 16.001 1.00 91.94 184 CYS A N 1
ATOM 1365 C CA . CYS A 1 184 ? -16.420 -6.966 14.555 1.00 91.94 184 CYS A CA 1
ATOM 1366 C C . CYS A 1 184 ? -17.688 -6.403 13.897 1.00 91.94 184 CYS A C 1
ATOM 1368 O O . CYS A 1 184 ? -18.782 -6.904 14.142 1.00 91.94 184 CYS A O 1
ATOM 1370 N N . GLY A 1 185 ? -17.527 -5.408 13.025 1.00 89.94 185 GLY A N 1
ATOM 1371 C CA . GLY A 1 185 ? -18.647 -4.755 12.339 1.00 89.94 185 GLY A CA 1
ATOM 1372 C C . GLY A 1 185 ? -19.412 -3.730 13.175 1.00 89.94 185 GLY A C 1
ATOM 1373 O O . GLY A 1 185 ? -20.461 -3.272 12.724 1.00 89.94 185 GLY A O 1
ATOM 1374 N N . SER A 1 186 ? -18.908 -3.354 14.356 1.00 89.62 186 SER A N 1
ATOM 1375 C CA . SER A 1 186 ? -19.466 -2.228 15.107 1.00 89.62 186 SER A CA 1
ATOM 1376 C C . SER A 1 186 ? -19.174 -0.891 14.416 1.00 89.62 186 SER A C 1
ATOM 1378 O O . SER A 1 186 ? -18.352 -0.805 13.500 1.00 89.62 186 SER A O 1
ATOM 1380 N N . ALA A 1 187 ? -19.821 0.178 14.884 1.00 84.81 187 ALA A N 1
ATOM 1381 C CA . ALA A 1 187 ? -19.586 1.537 14.391 1.00 84.81 187 ALA A CA 1
ATOM 1382 C C . ALA A 1 187 ? -18.149 2.038 14.652 1.00 84.81 187 ALA A C 1
ATOM 1384 O O . ALA A 1 187 ? -17.704 3.013 14.050 1.00 84.81 187 ALA A O 1
ATOM 1385 N N . GLU A 1 188 ? -17.410 1.371 15.535 1.00 84.75 188 GLU A N 1
ATOM 1386 C CA . GLU A 1 188 ? -16.016 1.651 15.853 1.00 84.75 188 GLU A CA 1
ATOM 1387 C C . GLU A 1 188 ? -15.047 0.786 15.039 1.00 84.75 188 GLU A C 1
ATOM 1389 O O . GLU A 1 188 ? -13.849 1.068 15.055 1.00 84.75 188 GLU A O 1
ATOM 1394 N N . ASP A 1 189 ? -15.507 -0.238 14.308 1.00 88.44 189 ASP A N 1
ATOM 1395 C CA . ASP A 1 189 ? -14.660 -1.115 13.487 1.00 88.44 189 ASP A CA 1
ATOM 1396 C C . ASP A 1 189 ? -14.268 -0.451 12.162 1.00 88.44 189 ASP A C 1
ATOM 1398 O O . ASP A 1 189 ? -14.666 -0.866 11.074 1.00 88.44 189 ASP A O 1
ATOM 1402 N N . ILE A 1 190 ? -13.453 0.603 12.242 1.00 87.31 190 ILE A N 1
ATOM 1403 C CA . ILE A 1 190 ? -13.066 1.416 11.080 1.00 87.31 190 ILE A CA 1
ATOM 1404 C C . ILE A 1 190 ? -12.398 0.611 9.961 1.00 87.31 190 ILE A C 1
ATOM 1406 O O . ILE A 1 190 ? -12.443 1.028 8.808 1.00 87.31 190 ILE A O 1
ATOM 1410 N N . TYR A 1 191 ? -11.824 -0.554 10.278 1.00 88.25 191 TYR A N 1
ATOM 1411 C CA . TYR A 1 191 ? -11.182 -1.444 9.313 1.00 88.25 191 TYR A CA 1
ATOM 1412 C C . TYR A 1 191 ? -12.120 -2.500 8.730 1.00 88.25 191 TYR A C 1
ATOM 1414 O O . TYR A 1 191 ? -11.631 -3.364 8.009 1.00 88.25 191 TYR A O 1
ATOM 1422 N N . TYR A 1 192 ? -13.423 -2.492 9.035 1.00 89.81 192 TYR A N 1
ATOM 1423 C CA . TYR A 1 192 ? -14.329 -3.589 8.676 1.00 89.81 192 TYR A CA 1
ATOM 1424 C C . TYR A 1 192 ? -14.260 -3.936 7.183 1.00 89.81 192 TYR A C 1
ATOM 1426 O O . TYR A 1 192 ? -14.031 -5.089 6.842 1.00 89.81 192 TYR A O 1
ATOM 1434 N N . TRP A 1 193 ? -14.328 -2.947 6.289 1.00 90.06 193 TRP A N 1
ATOM 1435 C CA . TRP A 1 193 ? -14.324 -3.170 4.835 1.00 90.06 193 TRP A CA 1
ATOM 1436 C C . TRP A 1 193 ? -12.934 -3.288 4.188 1.00 90.06 193 TRP A C 1
ATOM 1438 O O . TRP A 1 193 ? -12.844 -3.442 2.967 1.00 90.06 193 TRP A O 1
ATOM 1448 N N . SER A 1 194 ? -11.849 -3.242 4.971 1.00 88.69 194 SER A N 1
ATOM 1449 C CA . SER A 1 194 ? -10.483 -3.305 4.441 1.00 88.69 194 SER A CA 1
ATOM 1450 C C . SER A 1 194 ? -10.168 -4.650 3.769 1.00 88.69 194 SER A C 1
ATOM 1452 O O . SER A 1 194 ? -10.543 -5.697 4.304 1.00 88.69 194 SER A O 1
ATOM 1454 N N . PRO A 1 195 ? -9.389 -4.672 2.668 1.00 87.00 195 PRO A N 1
ATOM 1455 C CA . PRO A 1 195 ? -9.063 -5.892 1.916 1.00 87.00 195 PRO A CA 1
ATOM 1456 C C . PRO A 1 195 ? -8.518 -7.058 2.751 1.00 87.00 195 PRO A C 1
ATOM 1458 O O . PRO A 1 195 ? -8.877 -8.217 2.538 1.00 87.00 195 PRO A O 1
ATOM 1461 N N . TRP A 1 196 ? -7.677 -6.768 3.747 1.00 85.88 196 TRP A N 1
ATOM 1462 C CA . TRP A 1 196 ? -7.082 -7.786 4.620 1.00 85.88 196 TRP A CA 1
ATOM 1463 C C . TRP A 1 196 ? -8.078 -8.424 5.597 1.00 85.88 196 TRP A C 1
ATOM 1465 O O . TRP A 1 196 ? -7.744 -9.420 6.234 1.00 85.88 196 TRP A O 1
ATOM 1475 N N . ARG A 1 197 ? -9.304 -7.897 5.726 1.00 89.19 197 ARG A N 1
ATOM 1476 C CA . ARG A 1 197 ? -10.361 -8.520 6.538 1.00 89.19 197 ARG A CA 1
ATOM 1477 C C . ARG A 1 197 ? -11.040 -9.697 5.851 1.00 89.19 197 ARG A C 1
ATOM 1479 O O . ARG A 1 197 ? -11.757 -10.449 6.508 1.00 89.19 197 ARG A O 1
ATOM 1486 N N . ARG A 1 198 ? -10.808 -9.881 4.553 1.00 89.38 198 ARG A N 1
ATOM 1487 C CA . ARG A 1 198 ? -11.146 -11.097 3.810 1.00 89.38 198 ARG A CA 1
ATOM 1488 C C . ARG A 1 198 ? -10.081 -11.307 2.725 1.00 89.38 198 ARG A C 1
ATOM 1490 O O . ARG A 1 198 ? -10.333 -11.004 1.553 1.00 89.38 198 ARG A O 1
ATOM 1497 N N . PRO A 1 199 ? -8.877 -11.782 3.106 1.00 85.19 199 PRO A N 1
ATOM 1498 C CA . PRO A 1 199 ? -7.781 -11.994 2.166 1.00 85.19 199 PRO A CA 1
ATOM 1499 C C . PRO A 1 199 ? -8.244 -12.856 0.992 1.00 85.19 199 PRO A C 1
ATOM 1501 O O . PRO A 1 199 ? -9.000 -13.801 1.185 1.00 85.19 199 PRO A O 1
ATOM 1504 N N . GLY A 1 200 ? -7.825 -12.519 -0.223 1.00 81.12 200 GLY A N 1
ATOM 1505 C CA . GLY A 1 200 ? -8.313 -13.185 -1.436 1.00 81.12 200 GLY A CA 1
ATOM 1506 C C . GLY A 1 200 ? -9.352 -12.366 -2.188 1.00 81.12 200 GLY A C 1
ATOM 1507 O O . GLY A 1 200 ? -9.223 -12.207 -3.392 1.00 81.12 200 GLY A O 1
ATOM 1508 N N . SER A 1 201 ? -10.306 -11.783 -1.461 1.00 84.56 201 SER A N 1
ATOM 1509 C CA . SER A 1 201 ? -11.615 -11.427 -2.031 1.00 84.56 201 SER A CA 1
ATOM 1510 C C . SER A 1 201 ? -11.795 -10.004 -2.551 1.00 84.56 201 SER A C 1
ATOM 1512 O O . SER A 1 201 ? -12.694 -9.774 -3.350 1.00 84.56 201 SER A O 1
ATOM 1514 N N . ALA A 1 202 ? -11.028 -9.036 -2.047 1.00 87.44 202 ALA A N 1
ATOM 1515 C CA . ALA A 1 202 ? -11.149 -7.667 -2.526 1.00 87.44 202 ALA A CA 1
ATOM 1516 C C . ALA A 1 202 ? -10.534 -7.566 -3.930 1.00 87.44 202 ALA A C 1
ATOM 1518 O O . ALA A 1 202 ? -9.496 -8.195 -4.169 1.00 87.44 202 ALA A O 1
ATOM 1519 N N . PRO A 1 203 ? -11.124 -6.760 -4.825 1.00 88.56 203 PRO A N 1
ATOM 1520 C CA . PRO A 1 203 ? -10.589 -6.557 -6.158 1.00 88.56 203 PRO A CA 1
ATOM 1521 C C . PRO A 1 203 ? -9.247 -5.826 -6.078 1.00 88.56 203 PRO A C 1
ATOM 1523 O O . PRO A 1 203 ? -8.867 -5.265 -5.045 1.00 88.56 203 PRO A O 1
ATOM 1526 N N . VAL A 1 204 ? -8.534 -5.804 -7.197 1.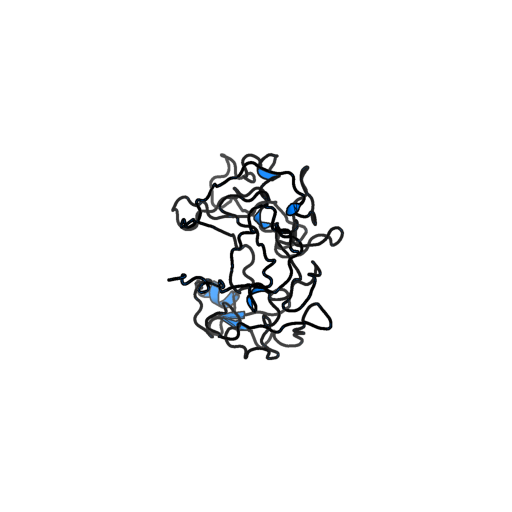00 88.38 204 VAL A N 1
ATOM 1527 C CA . VAL A 1 204 ? -7.368 -4.940 -7.407 1.00 88.38 204 VAL A CA 1
ATOM 1528 C C . VAL A 1 204 ? -7.561 -4.152 -8.692 1.00 88.38 204 VAL A C 1
ATOM 1530 O O . VAL A 1 204 ? -8.230 -4.623 -9.607 1.00 88.38 204 VAL A O 1
ATOM 1533 N N . ILE A 1 205 ? -6.966 -2.960 -8.773 1.00 91.31 205 ILE A N 1
ATOM 1534 C CA . ILE A 1 205 ? -6.993 -2.154 -10.003 1.00 91.31 205 ILE A CA 1
ATOM 1535 C C . ILE A 1 205 ? -6.279 -2.907 -11.128 1.00 91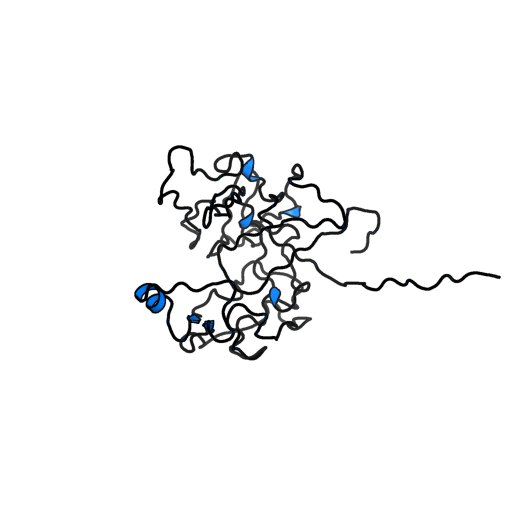.31 205 ILE A C 1
ATOM 1537 O O . ILE A 1 205 ? -6.741 -2.937 -12.264 1.00 91.31 205 ILE A O 1
ATOM 1541 N N . ASP A 1 206 ? -5.143 -3.520 -10.797 1.00 89.31 206 ASP A N 1
ATOM 1542 C CA . ASP A 1 206 ? -4.333 -4.296 -11.722 1.00 89.31 206 ASP A CA 1
ATOM 1543 C C . ASP A 1 206 ? -3.531 -5.359 -10.965 1.00 89.31 206 ASP A C 1
ATOM 1545 O O . ASP A 1 206 ? -3.092 -5.149 -9.831 1.00 89.31 206 ASP A O 1
ATOM 1549 N N . ALA A 1 207 ? -3.287 -6.498 -11.613 1.00 82.75 207 ALA A N 1
ATOM 1550 C CA . ALA A 1 207 ? -2.500 -7.596 -11.055 1.00 82.75 207 ALA A CA 1
ATOM 1551 C C . ALA A 1 207 ? -1.007 -7.262 -10.854 1.00 82.75 207 ALA A C 1
ATOM 1553 O O . ALA A 1 207 ? -0.255 -8.050 -10.295 1.00 82.75 207 ALA A O 1
ATOM 1554 N N . CYS A 1 208 ? -0.523 -6.118 -11.313 1.00 83.06 208 CYS A N 1
ATOM 1555 C CA . CYS A 1 208 ? 0.802 -5.607 -10.978 1.00 83.06 208 CYS A CA 1
ATOM 1556 C C . CYS A 1 208 ? 0.705 -4.210 -10.341 1.00 83.06 208 CYS A C 1
ATOM 1558 O O . CYS A 1 208 ? 1.687 -3.474 -10.344 1.00 83.06 208 CYS A O 1
ATOM 1560 N N . GLY A 1 209 ? -0.465 -3.844 -9.804 1.00 88.06 209 GLY A N 1
ATOM 1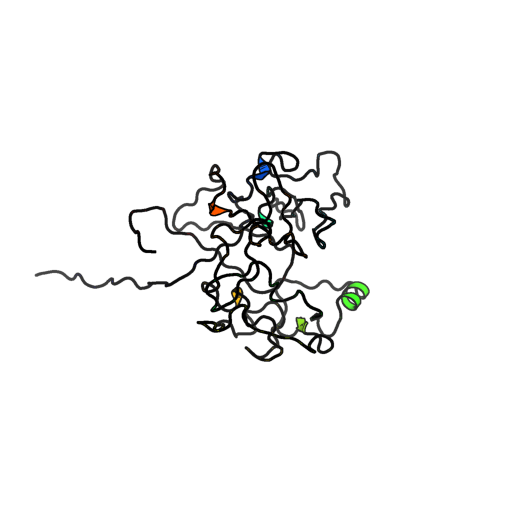561 C CA . GLY A 1 209 ? -0.755 -2.515 -9.265 1.00 88.06 209 GLY A CA 1
ATOM 1562 C C . GLY A 1 209 ? -0.898 -1.439 -10.345 1.00 88.06 209 GLY A C 1
ATOM 1563 O O . GLY A 1 209 ? -0.531 -1.634 -11.504 1.00 88.06 209 GLY A O 1
ATOM 1564 N N . SER A 1 210 ? -1.422 -0.279 -9.961 1.00 92.00 210 SER A N 1
ATOM 1565 C CA . SER A 1 210 ? -1.383 0.932 -10.778 1.00 92.00 210 SER A CA 1
ATOM 1566 C C . SER A 1 210 ? -0.415 1.949 -10.186 1.00 92.00 210 SER A C 1
ATOM 1568 O O . SER A 1 210 ? -0.219 2.007 -8.969 1.00 92.00 210 SER A O 1
ATOM 1570 N N . ALA A 1 211 ? 0.206 2.754 -11.044 1.00 92.19 211 ALA A N 1
ATOM 1571 C CA . ALA A 1 211 ? 1.110 3.819 -10.633 1.00 92.19 211 ALA A CA 1
ATOM 1572 C C . ALA A 1 211 ? 0.379 4.827 -9.725 1.00 92.19 211 ALA A C 1
ATOM 1574 O O . ALA A 1 211 ? -0.595 5.466 -10.128 1.00 92.19 211 ALA A O 1
ATOM 1575 N N . GLY A 1 212 ? 0.831 4.933 -8.478 1.00 89.69 212 GLY A N 1
ATOM 1576 C CA . GLY A 1 212 ? 0.240 5.718 -7.394 1.00 89.69 212 GLY A CA 1
ATOM 1577 C C . GLY A 1 212 ? -1.081 5.159 -6.850 1.00 89.69 212 GLY A C 1
ATOM 1578 O O . GLY A 1 212 ? -1.745 5.841 -6.074 1.00 89.69 212 GLY A O 1
ATOM 1579 N N . GLY A 1 213 ? -1.481 3.954 -7.264 1.00 90.50 213 GLY A N 1
ATOM 1580 C CA . GLY A 1 213 ? -2.671 3.259 -6.779 1.00 90.50 213 GLY A CA 1
ATOM 1581 C C . GLY A 1 213 ? -4.008 3.826 -7.237 1.00 90.50 213 GLY A C 1
ATOM 1582 O O . GLY A 1 213 ? -5.026 3.503 -6.637 1.00 90.50 213 GLY A O 1
ATOM 1583 N N . ARG A 1 214 ? -4.038 4.668 -8.272 1.00 91.62 214 ARG A N 1
ATOM 1584 C CA . ARG A 1 214 ? -5.261 5.336 -8.758 1.00 91.62 214 ARG A CA 1
ATOM 1585 C C . ARG A 1 214 ? -5.543 4.983 -10.216 1.00 91.62 214 ARG A C 1
ATOM 1587 O O . ARG A 1 214 ? -4.698 4.369 -10.865 1.00 91.62 214 ARG A O 1
ATOM 1594 N N . PHE A 1 215 ? -6.708 5.365 -10.734 1.00 93.81 215 PHE A N 1
ATOM 1595 C CA . PHE A 1 215 ? -6.992 5.293 -12.171 1.00 93.81 215 PHE A CA 1
ATOM 1596 C C . PHE A 1 215 ? -6.464 6.532 -12.918 1.00 93.81 215 PHE A C 1
ATOM 1598 O O . PHE A 1 215 ? -6.318 7.602 -12.311 1.00 93.81 215 PHE A O 1
ATOM 1605 N N . PRO A 1 216 ? -6.215 6.435 -14.241 1.00 93.75 216 PRO A N 1
ATOM 1606 C CA . PRO A 1 216 ? -5.860 7.588 -15.063 1.00 93.75 216 PRO A CA 1
ATOM 1607 C C . PRO A 1 216 ? -6.859 8.742 -14.908 1.00 93.75 216 PRO A C 1
ATOM 1609 O O . PRO A 1 216 ? -8.071 8.539 -14.916 1.00 93.75 216 PRO A O 1
ATOM 1612 N N . GLY A 1 217 ? -6.346 9.967 -14.768 1.00 90.56 217 GLY A N 1
ATOM 1613 C CA . GLY A 1 217 ? -7.165 11.179 -14.641 1.00 90.56 217 GLY A CA 1
ATOM 1614 C C . GLY A 1 217 ? -7.639 11.514 -13.221 1.00 90.56 217 GLY A C 1
ATOM 1615 O O . GLY A 1 217 ? -8.159 12.604 -13.013 1.00 90.56 217 GLY A O 1
ATOM 1616 N N . GLN A 1 218 ? -7.404 10.652 -12.226 1.00 90.88 218 GLN A N 1
ATOM 1617 C CA . GLN A 1 218 ? -7.789 10.920 -10.828 1.00 90.88 218 GLN A CA 1
ATOM 1618 C C . GLN A 1 218 ? -6.803 11.819 -10.057 1.00 90.88 218 GLN A C 1
ATOM 1620 O O . GLN A 1 218 ? -7.020 12.091 -8.877 1.00 90.88 218 GLN A O 1
ATOM 1625 N N . GLY A 1 219 ? -5.727 12.277 -10.708 1.00 87.31 219 GLY A N 1
ATOM 1626 C CA . GLY A 1 219 ? -4.669 13.073 -10.083 1.00 87.31 219 GLY A CA 1
ATOM 1627 C C . GLY A 1 219 ? -3.831 12.283 -9.070 1.00 87.31 219 GLY A C 1
ATOM 1628 O O . GLY A 1 219 ? -3.903 11.057 -9.001 1.00 87.31 219 GLY A O 1
ATOM 1629 N N . GLY A 1 220 ? -3.007 12.997 -8.300 1.00 82.88 220 GLY A N 1
ATOM 1630 C CA . GLY A 1 220 ? -2.292 12.437 -7.150 1.00 82.88 220 GLY A CA 1
ATOM 1631 C C . GLY A 1 220 ? -3.177 12.386 -5.900 1.00 82.88 220 GLY A C 1
ATOM 1632 O O . GLY A 1 220 ? -4.084 13.202 -5.736 1.00 82.88 220 GLY A O 1
ATOM 1633 N N . GLY A 1 221 ? -2.926 11.425 -5.010 1.00 76.94 221 GLY A N 1
ATOM 1634 C CA . GLY A 1 221 ? -3.491 11.401 -3.656 1.00 76.94 221 GLY A CA 1
ATOM 1635 C C . GLY A 1 221 ? -2.532 11.911 -2.586 1.00 76.94 221 GLY A C 1
ATOM 1636 O O . GLY A 1 221 ? -1.412 12.297 -2.875 1.00 76.94 221 GLY A O 1
ATOM 1637 N N . CYS A 1 222 ? -2.969 11.898 -1.331 1.00 72.56 222 CYS A N 1
ATOM 1638 C CA . CYS A 1 222 ? -2.083 12.149 -0.193 1.00 72.56 222 CYS A CA 1
ATOM 1639 C C . CYS A 1 222 ? -1.378 10.856 0.245 1.00 72.56 222 CYS A C 1
ATOM 1641 O O . CYS A 1 222 ? -1.751 9.765 -0.199 1.00 72.56 222 CYS A O 1
ATOM 1643 N N . ALA A 1 223 ? -0.399 10.980 1.147 1.00 71.31 223 ALA A N 1
ATOM 1644 C CA . ALA A 1 223 ? 0.232 9.853 1.838 1.00 71.31 223 ALA A CA 1
ATOM 1645 C C . ALA A 1 223 ? 0.771 8.756 0.898 1.00 71.31 223 ALA A C 1
ATOM 1647 O O . ALA A 1 223 ? 0.488 7.569 1.064 1.00 71.31 223 ALA A O 1
ATOM 1648 N N . GLY A 1 224 ? 1.561 9.157 -0.098 1.00 73.12 224 GLY A N 1
ATOM 1649 C CA . GLY A 1 224 ? 2.258 8.233 -0.996 1.00 73.12 224 GLY A CA 1
ATOM 1650 C C . GLY A 1 224 ? 1.471 7.789 -2.229 1.00 73.12 224 GLY A C 1
ATOM 1651 O O . GLY A 1 224 ? 2.018 7.062 -3.050 1.00 73.12 224 GLY A O 1
ATOM 1652 N N . ALA A 1 225 ? 0.235 8.254 -2.436 1.00 81.50 225 ALA A N 1
ATOM 1653 C CA . ALA A 1 225 ? -0.533 7.998 -3.663 1.00 81.50 225 ALA A CA 1
ATOM 1654 C C . ALA A 1 225 ? -0.163 8.938 -4.830 1.00 81.50 225 ALA A C 1
ATOM 1656 O O . ALA A 1 225 ? -1.038 9.401 -5.567 1.00 81.50 225 ALA A O 1
ATOM 1657 N N . VAL A 1 226 ? 1.133 9.233 -4.984 1.00 85.00 226 VAL A N 1
ATOM 1658 C CA . VAL A 1 226 ? 1.684 10.131 -6.013 1.00 85.00 226 VAL A CA 1
ATOM 1659 C C . VAL A 1 226 ? 2.922 9.500 -6.640 1.00 85.00 226 VAL A C 1
ATOM 1661 O O . VAL A 1 226 ? 4.014 9.533 -6.078 1.00 85.00 226 VAL A O 1
ATOM 1664 N N . PHE A 1 227 ? 2.743 8.931 -7.823 1.00 88.19 227 PHE A N 1
ATOM 1665 C CA . PHE A 1 227 ? 3.821 8.422 -8.659 1.00 88.19 227 PHE A CA 1
ATOM 1666 C C . PHE A 1 227 ? 4.562 9.578 -9.339 1.00 88.19 227 PHE A C 1
ATOM 1668 O O . PHE A 1 227 ? 3.920 10.510 -9.831 1.00 88.19 227 PHE A O 1
ATOM 1675 N N . GLN A 1 228 ? 5.897 9.523 -9.411 1.00 87.25 228 GLN A N 1
ATOM 1676 C CA . GLN A 1 228 ? 6.641 10.498 -10.209 1.00 87.25 228 GLN A CA 1
ATOM 1677 C C . GLN A 1 228 ? 6.646 10.072 -11.665 1.00 87.25 228 GLN A C 1
ATOM 1679 O O . GLN A 1 228 ? 7.243 9.059 -12.022 1.00 87.25 228 GLN A O 1
ATOM 1684 N N . ASN A 1 229 ? 5.996 10.867 -12.510 1.00 90.06 229 ASN A N 1
ATOM 1685 C CA . ASN A 1 229 ? 5.985 10.614 -13.942 1.00 90.06 229 ASN A CA 1
ATOM 1686 C C . ASN A 1 229 ? 7.415 10.530 -14.486 1.00 90.06 229 ASN A C 1
ATOM 1688 O O . ASN A 1 229 ? 8.264 11.375 -14.194 1.00 90.06 229 ASN A O 1
ATOM 1692 N N . SER A 1 230 ? 7.639 9.527 -15.320 1.00 90.81 230 SER A N 1
ATOM 1693 C CA . SER A 1 230 ? 8.894 9.270 -16.001 1.00 90.81 230 SER A CA 1
ATOM 1694 C C . SER A 1 230 ? 8.652 9.175 -17.509 1.00 90.81 230 SER A C 1
ATOM 1696 O O . SER A 1 230 ? 7.534 9.356 -17.998 1.00 90.81 230 SER A O 1
ATOM 1698 N N . THR A 1 231 ? 9.699 8.885 -18.279 1.00 93.25 231 THR A N 1
ATOM 1699 C CA . THR A 1 231 ? 9.543 8.569 -19.707 1.00 93.25 231 THR A CA 1
ATOM 1700 C C . THR A 1 231 ? 8.942 7.179 -19.949 1.00 93.25 231 THR A C 1
ATOM 1702 O O . THR A 1 231 ? 8.590 6.869 -21.086 1.00 93.25 231 THR A O 1
ATOM 1705 N N . LEU A 1 232 ? 8.817 6.340 -18.912 1.00 93.75 232 LEU A N 1
ATOM 1706 C CA . LEU A 1 232 ? 8.368 4.946 -19.007 1.00 93.75 232 LEU A CA 1
ATOM 1707 C C . LEU A 1 232 ? 6.967 4.713 -18.428 1.00 93.75 232 LEU A C 1
ATOM 1709 O O . LEU A 1 232 ? 6.289 3.788 -18.873 1.00 93.75 232 LEU A O 1
ATOM 1713 N N . ALA A 1 233 ? 6.542 5.521 -17.455 1.00 93.56 233 ALA A N 1
ATOM 1714 C CA . ALA A 1 233 ? 5.231 5.416 -16.823 1.00 93.56 233 ALA A CA 1
ATOM 1715 C C . ALA A 1 233 ? 4.766 6.762 -16.249 1.00 93.56 233 ALA A C 1
ATOM 1717 O O . ALA A 1 233 ? 5.562 7.662 -15.972 1.00 93.56 233 ALA A O 1
ATOM 1718 N N . LYS A 1 234 ? 3.461 6.890 -16.024 1.00 93.81 234 LYS A N 1
ATOM 1719 C CA . LYS A 1 234 ? 2.838 8.030 -15.338 1.00 93.81 234 LYS A CA 1
ATOM 1720 C C . LYS A 1 234 ? 1.752 7.579 -14.367 1.00 93.81 234 LYS A C 1
ATOM 1722 O O . LYS A 1 234 ? 1.273 6.449 -14.437 1.00 93.81 234 LYS A O 1
ATOM 1727 N N . GLN A 1 235 ? 1.336 8.485 -13.482 1.00 92.81 235 GLN A N 1
ATOM 1728 C CA . GLN A 1 235 ? 0.235 8.272 -12.537 1.00 92.81 235 GLN A CA 1
ATOM 1729 C C . GLN A 1 235 ? -0.980 7.600 -13.209 1.00 92.81 235 GLN A C 1
ATOM 1731 O O . GLN A 1 235 ? -1.530 8.109 -14.189 1.00 92.81 235 GLN A O 1
ATOM 1736 N N . GLY A 1 236 ? -1.421 6.482 -12.636 1.00 93.62 236 GLY A N 1
ATOM 1737 C CA . GLY A 1 236 ? -2.564 5.692 -13.089 1.00 93.62 236 GLY A CA 1
ATOM 1738 C C . GLY A 1 236 ? -2.267 4.628 -14.147 1.00 93.62 236 GLY A C 1
ATOM 1739 O O . GLY A 1 236 ? -3.157 3.830 -14.440 1.00 93.62 236 GLY A O 1
ATOM 1740 N N . ASP A 1 237 ? -1.052 4.568 -14.701 1.00 95.19 237 ASP A N 1
ATOM 1741 C CA . ASP A 1 237 ? -0.673 3.488 -15.615 1.00 95.19 237 ASP A CA 1
ATOM 1742 C C . ASP A 1 237 ? -0.761 2.118 -14.922 1.00 95.19 237 ASP A C 1
ATOM 1744 O O . ASP A 1 237 ? -0.518 1.985 -13.721 1.00 95.19 237 ASP A O 1
ATOM 1748 N N . LEU A 1 238 ? -1.112 1.082 -15.689 1.00 93.00 238 LEU A N 1
ATOM 1749 C CA . LEU A 1 238 ? -1.302 -0.280 -15.185 1.00 93.00 238 LEU A CA 1
ATOM 1750 C C . LEU A 1 238 ? -0.001 -1.081 -15.283 1.00 93.00 238 LEU A C 1
ATOM 1752 O O . LEU A 1 238 ? 0.576 -1.214 -16.367 1.00 93.00 238 LEU A O 1
ATOM 1756 N N . GLY A 1 239 ? 0.432 -1.684 -14.176 1.00 90.25 239 GLY A N 1
ATOM 1757 C CA . GLY A 1 239 ? 1.684 -2.438 -14.103 1.00 90.25 239 GLY A CA 1
ATOM 1758 C C . GLY A 1 239 ? 1.722 -3.624 -15.069 1.00 90.25 239 GLY A C 1
ATOM 1759 O O . GLY A 1 239 ? 2.761 -3.922 -15.663 1.00 90.25 239 GLY A O 1
ATOM 1760 N N . SER A 1 240 ? 0.577 -4.276 -15.296 1.00 87.31 240 SER A N 1
ATOM 1761 C CA . SER A 1 240 ? 0.456 -5.397 -16.232 1.00 87.31 240 SER A CA 1
ATOM 1762 C C . SER A 1 240 ? 0.773 -5.001 -17.676 1.00 87.31 240 SER A C 1
ATOM 1764 O O . SER A 1 240 ? 1.207 -5.856 -18.455 1.00 87.31 240 SER A O 1
ATOM 1766 N N . LYS A 1 241 ? 0.613 -3.715 -18.015 1.00 91.19 241 LYS A N 1
ATOM 1767 C CA . LYS A 1 241 ? 0.834 -3.134 -19.347 1.00 91.19 241 LYS A CA 1
ATOM 1768 C C . LYS A 1 241 ? 2.238 -2.567 -19.549 1.00 91.19 241 LYS A C 1
ATOM 1770 O O . LYS A 1 241 ? 2.571 -2.213 -20.676 1.00 91.19 241 LYS A O 1
ATOM 1775 N N . LEU A 1 242 ? 3.069 -2.519 -18.505 1.00 88.75 242 LEU A N 1
ATOM 1776 C CA . LEU A 1 242 ? 4.483 -2.167 -18.647 1.00 88.75 242 LEU A CA 1
ATOM 1777 C C . LEU A 1 242 ? 5.182 -3.132 -19.607 1.00 88.75 242 LEU A C 1
ATOM 1779 O O . LEU A 1 242 ? 4.800 -4.300 -19.710 1.00 88.75 242 LEU A O 1
ATOM 1783 N N . ARG A 1 243 ? 6.256 -2.701 -20.271 1.00 89.00 243 ARG A N 1
ATOM 1784 C CA . ARG A 1 243 ? 7.066 -3.654 -21.043 1.00 89.00 243 ARG A CA 1
ATOM 1785 C C . ARG A 1 243 ? 7.639 -4.753 -20.127 1.00 89.00 243 ARG A C 1
ATOM 1787 O O . ARG A 1 243 ? 7.861 -4.509 -18.937 1.00 89.00 243 ARG A O 1
ATOM 1794 N N . PRO A 1 244 ? 7.882 -5.963 -20.650 1.00 82.88 244 PRO A N 1
ATOM 1795 C CA . PRO A 1 244 ? 8.580 -7.001 -19.903 1.00 82.88 244 PRO A CA 1
ATOM 1796 C C . PRO A 1 244 ? 9.985 -6.552 -19.476 1.00 82.88 244 PRO A C 1
ATOM 1798 O O . PRO A 1 244 ? 10.661 -5.828 -20.207 1.00 82.88 244 PRO A O 1
ATOM 1801 N N . MET A 1 245 ? 10.433 -7.037 -18.317 1.00 79.31 245 MET A N 1
ATOM 1802 C CA . MET A 1 245 ? 11.808 -6.906 -17.831 1.00 79.31 245 MET A CA 1
ATOM 1803 C C . MET A 1 245 ? 12.425 -8.289 -17.638 1.00 79.31 245 MET A C 1
ATOM 1805 O O . MET A 1 245 ? 11.708 -9.271 -17.425 1.00 79.31 245 MET A O 1
ATOM 1809 N N . ALA A 1 246 ? 13.757 -8.361 -17.665 1.00 81.56 246 ALA A N 1
ATOM 1810 C CA . ALA A 1 246 ? 14.461 -9.573 -17.271 1.00 81.56 246 ALA A CA 1
ATOM 1811 C C . ALA A 1 246 ? 14.083 -9.954 -15.823 1.00 81.56 246 ALA A C 1
ATOM 1813 O O . ALA A 1 246 ? 14.074 -9.077 -14.946 1.00 81.56 246 ALA A O 1
ATOM 1814 N N . PRO A 1 247 ? 13.764 -11.235 -15.555 1.00 79.19 247 PRO A N 1
ATOM 1815 C CA . PRO A 1 247 ? 13.383 -11.671 -14.221 1.00 79.19 247 PRO A CA 1
ATOM 1816 C C . PRO A 1 247 ? 14.527 -11.414 -13.239 1.00 79.19 247 PRO A C 1
ATOM 1818 O O . PRO A 1 247 ? 15.677 -11.754 -13.503 1.00 79.19 247 PRO A O 1
ATOM 1821 N N . GLN A 1 248 ? 14.197 -10.821 -12.095 1.00 79.19 248 GLN A N 1
ATOM 1822 C CA . GLN A 1 248 ? 15.164 -10.506 -11.036 1.00 79.19 248 GLN A CA 1
ATOM 1823 C C . GLN A 1 248 ? 15.364 -11.680 -10.069 1.00 79.19 248 GLN A C 1
ATOM 1825 O O . GLN A 1 248 ? 16.284 -11.674 -9.257 1.00 79.19 248 GLN A O 1
ATOM 1830 N N . ALA A 1 249 ? 14.508 -12.699 -10.161 1.00 82.88 249 ALA A N 1
ATOM 1831 C CA . ALA A 1 249 ? 14.671 -13.968 -9.479 1.00 82.88 249 ALA A CA 1
ATOM 1832 C C . ALA A 1 249 ? 14.043 -15.098 -10.297 1.00 82.88 249 ALA A C 1
ATOM 1834 O O . ALA A 1 249 ? 13.032 -14.911 -10.975 1.00 82.88 249 ALA A O 1
ATOM 1835 N N . VAL A 1 250 ? 14.636 -16.284 -10.189 1.00 83.25 250 VAL A N 1
ATOM 1836 C CA . VAL A 1 250 ? 14.078 -17.538 -10.694 1.00 83.25 250 VAL A CA 1
ATOM 1837 C C . VAL A 1 250 ? 13.901 -18.457 -9.498 1.00 83.25 250 VAL A C 1
ATOM 1839 O O . VAL A 1 250 ? 14.850 -18.716 -8.760 1.00 83.25 250 VAL A O 1
ATOM 1842 N N . TRP A 1 251 ? 12.678 -18.932 -9.287 1.00 83.62 251 TRP A N 1
ATOM 1843 C CA . TRP A 1 251 ? 12.347 -19.786 -8.153 1.00 83.62 251 TRP A CA 1
ATOM 1844 C C . TRP A 1 251 ? 12.066 -21.206 -8.612 1.00 83.62 251 TRP A C 1
ATOM 1846 O O . TRP A 1 251 ? 11.434 -21.437 -9.643 1.00 83.62 251 TRP A O 1
ATOM 1856 N N . ARG A 1 252 ? 12.510 -22.177 -7.814 1.00 83.06 252 ARG A N 1
ATOM 1857 C CA . ARG A 1 252 ? 12.190 -23.586 -8.039 1.00 83.06 252 ARG A CA 1
ATOM 1858 C C . ARG A 1 252 ? 10.867 -23.916 -7.356 1.00 83.06 252 ARG A C 1
ATOM 1860 O O . ARG A 1 252 ? 10.662 -23.544 -6.202 1.00 83.06 252 ARG A O 1
ATOM 1867 N N . ALA A 1 253 ? 9.985 -24.644 -8.035 1.00 82.00 253 ALA A N 1
ATOM 1868 C CA . ALA A 1 253 ? 8.746 -25.126 -7.427 1.00 82.00 253 ALA A CA 1
ATOM 1869 C C . ALA A 1 253 ? 9.034 -25.881 -6.113 1.00 82.00 253 ALA A C 1
ATOM 1871 O O . ALA A 1 253 ? 9.970 -26.682 -6.040 1.00 82.00 253 ALA A O 1
ATOM 1872 N N . GLY A 1 254 ? 8.259 -25.580 -5.067 1.00 84.00 254 GLY A N 1
ATOM 1873 C CA . GLY A 1 254 ? 8.430 -26.142 -3.721 1.00 84.00 254 GLY A CA 1
ATOM 1874 C C . GLY A 1 254 ? 9.593 -25.565 -2.904 1.00 84.00 254 GLY A C 1
ATOM 1875 O O . GLY A 1 254 ? 9.784 -25.970 -1.759 1.00 84.00 254 GLY A O 1
ATOM 1876 N N . SER A 1 255 ? 10.378 -24.633 -3.454 1.00 85.94 255 SER A N 1
ATOM 1877 C CA . SER A 1 255 ? 11.440 -23.964 -2.699 1.00 85.94 255 SER A CA 1
ATOM 1878 C C . SER A 1 255 ? 10.883 -22.957 -1.689 1.00 85.94 255 SER A C 1
ATOM 1880 O O . SER A 1 255 ? 9.832 -22.350 -1.894 1.00 85.94 255 SER A O 1
ATOM 1882 N N . ARG A 1 256 ? 11.613 -22.776 -0.584 1.00 90.00 256 ARG A N 1
ATOM 1883 C CA . ARG A 1 256 ? 11.434 -21.634 0.316 1.00 90.00 256 ARG A CA 1
ATOM 1884 C C . ARG A 1 256 ? 12.230 -20.473 -0.252 1.00 90.00 256 ARG A C 1
ATOM 1886 O O . ARG A 1 256 ? 13.420 -20.628 -0.516 1.00 90.00 256 ARG A O 1
ATOM 1893 N N . VAL A 1 257 ? 11.569 -19.340 -0.428 1.00 86.75 257 VAL A N 1
ATOM 1894 C CA . VAL A 1 257 ? 12.175 -18.132 -0.982 1.00 86.75 257 VAL A CA 1
ATOM 1895 C C . VAL A 1 257 ? 11.926 -16.967 -0.049 1.00 86.75 257 VAL A C 1
ATOM 1897 O O . VAL A 1 257 ? 10.929 -16.932 0.673 1.00 86.75 257 VAL A O 1
ATOM 1900 N N . GLU A 1 258 ? 12.849 -16.022 -0.073 1.00 86.25 258 GLU A N 1
ATOM 1901 C CA . GLU A 1 258 ? 12.664 -14.748 0.591 1.00 86.25 258 GLU A CA 1
ATOM 1902 C C . GLU A 1 258 ? 11.910 -13.789 -0.329 1.00 86.25 258 GLU A C 1
ATOM 1904 O O . GLU A 1 258 ? 12.219 -13.657 -1.515 1.00 86.25 258 GLU A O 1
ATOM 1909 N N . VAL A 1 259 ? 10.912 -13.124 0.243 1.00 85.88 259 VAL A N 1
ATOM 1910 C CA . VAL A 1 259 ? 10.137 -12.068 -0.401 1.00 85.88 259 VAL A CA 1
ATOM 1911 C C . VAL A 1 259 ? 9.982 -10.912 0.572 1.00 85.88 259 VAL A C 1
ATOM 1913 O O . VAL A 1 259 ? 9.887 -11.110 1.785 1.00 85.88 259 VAL A O 1
ATOM 1916 N N . GLY A 1 260 ? 9.951 -9.702 0.032 1.00 82.56 260 GLY A N 1
ATOM 1917 C CA . GLY A 1 260 ? 9.843 -8.476 0.801 1.00 82.56 260 GLY A CA 1
ATOM 1918 C C . GLY A 1 260 ? 8.886 -7.493 0.152 1.00 82.56 260 GLY A C 1
ATOM 1919 O O . GLY A 1 260 ? 8.723 -7.444 -1.069 1.00 82.56 260 GLY A O 1
ATOM 1920 N N . TRP A 1 261 ? 8.272 -6.692 1.006 1.00 79.88 261 TRP A N 1
ATOM 1921 C CA . TRP A 1 261 ? 7.485 -5.524 0.655 1.00 79.88 261 TRP A CA 1
ATOM 1922 C C . TRP A 1 261 ? 7.866 -4.404 1.615 1.00 79.88 261 TRP A C 1
ATOM 1924 O O . TRP A 1 261 ? 8.467 -4.634 2.668 1.00 79.88 261 TRP A O 1
ATOM 1934 N N . THR A 1 262 ? 7.524 -3.181 1.244 1.00 77.62 262 THR A N 1
ATOM 1935 C CA . THR A 1 262 ? 7.871 -1.996 2.018 1.00 77.62 262 THR A CA 1
ATOM 1936 C C . THR A 1 262 ? 6.602 -1.274 2.421 1.00 77.62 262 THR A C 1
ATOM 1938 O O . THR A 1 262 ? 5.776 -0.938 1.577 1.00 77.62 262 THR A O 1
ATOM 1941 N N . VAL A 1 263 ? 6.474 -1.011 3.721 1.00 75.06 263 VAL A N 1
ATOM 1942 C CA . VAL A 1 263 ? 5.433 -0.147 4.276 1.00 75.06 263 VAL A CA 1
ATOM 1943 C C . VAL A 1 263 ? 5.993 1.261 4.390 1.00 75.06 263 VAL A C 1
ATOM 1945 O O . VAL A 1 263 ? 6.887 1.490 5.200 1.00 75.06 263 VAL A O 1
ATOM 1948 N N . MET A 1 264 ? 5.445 2.206 3.631 1.00 71.25 264 MET A N 1
ATOM 1949 C CA . MET A 1 264 ? 5.678 3.632 3.897 1.00 71.25 264 MET A CA 1
ATOM 1950 C C . MET A 1 264 ? 4.601 4.217 4.809 1.00 71.25 264 MET A C 1
ATOM 1952 O O . MET A 1 264 ? 4.913 4.897 5.779 1.00 71.25 264 MET A O 1
ATOM 1956 N N . ALA A 1 265 ? 3.335 3.895 4.543 1.00 72.38 265 ALA A N 1
ATOM 1957 C CA . ALA A 1 265 ? 2.209 4.271 5.384 1.00 72.38 265 ALA A CA 1
ATOM 1958 C C . ALA A 1 265 ? 1.572 3.004 5.968 1.00 72.38 265 ALA A C 1
ATOM 1960 O O . ALA A 1 265 ? 1.027 2.170 5.243 1.00 72.38 265 ALA A O 1
ATOM 1961 N N . ASN A 1 266 ? 1.684 2.828 7.287 1.00 75.31 266 ASN A N 1
ATOM 1962 C CA . ASN A 1 266 ? 1.126 1.660 7.960 1.00 75.31 266 ASN A CA 1
ATOM 1963 C C . ASN A 1 266 ? -0.356 1.893 8.276 1.00 75.31 266 ASN A C 1
ATOM 1965 O O . ASN A 1 266 ? -0.700 2.478 9.302 1.00 75.31 266 ASN A O 1
ATOM 1969 N N . HIS A 1 267 ? -1.231 1.409 7.398 1.00 76.88 267 HIS A N 1
ATOM 1970 C CA . HIS A 1 267 ? -2.685 1.405 7.606 1.00 76.88 267 HIS A CA 1
ATOM 1971 C C . HIS A 1 267 ? -3.176 0.165 8.364 1.00 76.88 267 HIS A C 1
ATOM 1973 O O . HIS A 1 267 ? -4.367 -0.138 8.369 1.00 76.88 267 HIS A O 1
ATOM 1979 N N . GLY A 1 268 ? -2.261 -0.552 9.017 1.00 76.62 268 GLY A N 1
ATOM 1980 C CA . GLY A 1 268 ? -2.543 -1.808 9.683 1.00 76.62 268 GLY A CA 1
ATOM 1981 C C . GLY A 1 268 ? -2.860 -2.934 8.699 1.00 76.62 268 GLY A C 1
ATOM 1982 O O . GLY A 1 268 ? -2.476 -2.921 7.532 1.00 76.62 268 GLY A O 1
ATOM 1983 N N . GLY A 1 269 ? -3.549 -3.947 9.213 1.00 79.56 269 GLY A N 1
ATOM 1984 C CA . GLY A 1 269 ? -3.871 -5.171 8.502 1.00 79.56 269 GLY A CA 1
ATOM 1985 C C . GLY A 1 269 ? -2.766 -6.215 8.487 1.00 79.56 269 GLY A C 1
ATOM 1986 O O . GLY A 1 269 ? -2.016 -6.361 9.452 1.00 79.56 269 GLY A O 1
ATOM 1987 N N . GLY A 1 270 ? -2.737 -6.973 7.393 1.00 74.81 270 GLY A N 1
ATOM 1988 C CA . GLY A 1 270 ? -1.803 -8.061 7.133 1.00 74.81 270 GLY A CA 1
ATOM 1989 C C . GLY A 1 270 ? -1.487 -8.162 5.642 1.00 74.81 270 GLY A C 1
ATOM 1990 O O . GLY A 1 270 ? -2.107 -7.491 4.817 1.00 74.81 270 GLY A O 1
ATOM 1991 N N . TYR A 1 271 ? -0.521 -9.009 5.301 1.00 76.88 271 TYR A N 1
ATOM 1992 C CA . TYR A 1 271 ? -0.034 -9.197 3.937 1.00 76.88 271 TYR A CA 1
ATOM 1993 C C . TYR A 1 271 ? -0.276 -10.631 3.465 1.00 76.88 271 TYR A C 1
ATOM 1995 O O . TYR A 1 271 ? -0.314 -11.575 4.252 1.00 76.88 271 TYR A O 1
ATOM 2003 N N . ALA A 1 272 ? -0.420 -10.791 2.156 1.00 73.12 272 ALA A N 1
ATOM 2004 C CA . ALA A 1 272 ? -0.441 -12.084 1.495 1.00 73.12 272 ALA A CA 1
ATOM 2005 C C . ALA A 1 272 ? 0.295 -11.955 0.163 1.00 73.12 272 ALA A C 1
ATOM 2007 O O . ALA A 1 272 ? 0.154 -10.948 -0.530 1.00 73.12 272 ALA A O 1
ATOM 2008 N N . TYR A 1 273 ? 1.045 -12.990 -0.201 1.00 75.94 273 TYR A N 1
ATOM 2009 C CA . TYR A 1 273 ? 1.666 -13.106 -1.515 1.00 75.94 273 TYR A CA 1
ATOM 2010 C C . TYR A 1 273 ? 0.876 -14.105 -2.346 1.00 75.94 273 TYR A C 1
ATOM 2012 O O . TYR A 1 273 ? 0.408 -15.119 -1.824 1.00 75.94 273 TYR A O 1
ATOM 2020 N N . ARG A 1 274 ? 0.727 -13.824 -3.638 1.00 70.00 274 ARG A N 1
ATOM 2021 C CA . ARG A 1 274 ? 0.070 -14.722 -4.588 1.00 70.00 274 ARG A CA 1
ATOM 2022 C C . ARG A 1 274 ? 0.992 -14.929 -5.774 1.00 70.00 274 ARG A C 1
ATOM 2024 O O . ARG A 1 274 ? 1.679 -14.003 -6.195 1.00 70.00 274 ARG A O 1
ATOM 2031 N N . LEU A 1 275 ? 1.007 -16.151 -6.287 1.00 69.75 275 LEU A N 1
ATOM 2032 C CA . LEU A 1 275 ? 1.680 -16.488 -7.531 1.00 69.75 275 LEU A CA 1
ATOM 2033 C C . LEU A 1 275 ? 0.597 -16.792 -8.563 1.00 69.75 275 LEU A C 1
ATOM 2035 O O . LEU A 1 275 ? -0.187 -17.715 -8.325 1.00 69.75 275 LEU A O 1
ATOM 2039 N N . PRO A 1 276 ? 0.511 -16.041 -9.675 1.00 60.66 276 PRO A N 1
ATOM 2040 C CA . PRO A 1 276 ? -0.386 -16.424 -10.748 1.00 60.66 276 PRO A CA 1
ATOM 2041 C C . PRO A 1 276 ? 0.076 -17.769 -11.335 1.00 60.66 276 PRO A C 1
ATOM 2043 O O . PRO A 1 276 ? 1.280 -18.054 -11.350 1.00 60.66 276 PRO A O 1
ATOM 2046 N N . PRO A 1 277 ? -0.853 -18.608 -11.823 1.00 54.12 277 PRO A N 1
ATOM 2047 C CA . PRO A 1 277 ? -0.483 -19.837 -12.505 1.00 54.12 277 PRO A CA 1
ATOM 2048 C C . PRO A 1 277 ? 0.388 -19.537 -13.737 1.00 54.12 277 PRO A C 1
ATOM 2050 O O . PRO A 1 277 ? 0.268 -18.464 -14.340 1.00 54.12 277 PRO A O 1
ATOM 2053 N N . PRO A 1 278 ? 1.282 -20.465 -14.127 1.00 49.09 278 PRO A N 1
ATOM 2054 C CA . PRO A 1 278 ? 2.111 -20.283 -15.309 1.00 49.09 278 PRO A CA 1
ATOM 2055 C C . PRO A 1 278 ? 1.230 -20.118 -16.558 1.00 49.09 278 PRO A C 1
ATOM 2057 O O . PRO A 1 278 ? 0.190 -20.776 -16.657 1.00 49.09 278 PRO A O 1
ATOM 2060 N N . PRO A 1 279 ? 1.630 -19.284 -17.536 1.00 45.25 279 PRO A N 1
ATOM 2061 C CA . PRO A 1 279 ? 0.920 -19.200 -18.806 1.00 45.25 279 PRO A CA 1
ATOM 2062 C C . PRO A 1 279 ? 0.924 -20.580 -19.482 1.00 45.25 279 PRO A C 1
ATOM 2064 O O . PRO A 1 279 ? 1.977 -21.126 -19.806 1.00 45.25 279 PRO A O 1
ATOM 2067 N N . GLY A 1 280 ? -0.263 -21.161 -19.661 1.00 41.31 280 GLY A N 1
ATOM 2068 C CA . GLY A 1 280 ? -0.473 -22.502 -20.204 1.00 41.31 280 GLY A CA 1
ATOM 2069 C C . GLY A 1 280 ? -1.915 -22.690 -20.697 1.00 41.31 280 GLY A C 1
ATOM 2070 O O . GLY A 1 280 ? -2.750 -21.814 -20.484 1.00 41.31 280 GLY A O 1
ATOM 2071 N N . PRO A 1 281 ? -2.236 -23.809 -21.372 1.00 34.72 281 PRO A N 1
ATOM 2072 C CA . PRO A 1 281 ? -3.505 -24.008 -22.084 1.00 34.72 281 PRO A CA 1
ATOM 2073 C C . PRO A 1 281 ? -4.746 -24.119 -21.185 1.00 34.72 281 PRO A C 1
ATOM 2075 O O . PRO A 1 281 ? -5.854 -24.248 -21.699 1.00 34.72 281 PRO A O 1
ATOM 2078 N N . PHE A 1 282 ? -4.600 -24.020 -19.864 1.00 36.12 282 PHE A N 1
ATOM 2079 C CA . PHE A 1 282 ? -5.721 -23.902 -18.937 1.00 36.12 282 PHE A CA 1
ATOM 2080 C C . PHE A 1 282 ? -6.275 -22.472 -18.972 1.00 36.12 282 PHE A C 1
ATOM 2082 O O . PHE A 1 282 ? -6.100 -21.675 -18.054 1.00 36.12 282 PHE A O 1
ATOM 2089 N N . ARG A 1 283 ? -6.914 -22.138 -20.099 1.00 36.12 283 ARG A N 1
ATOM 2090 C CA . ARG A 1 283 ? -7.823 -21.000 -20.210 1.00 36.12 283 ARG A CA 1
ATOM 2091 C C . ARG A 1 283 ? -9.107 -21.348 -19.464 1.00 36.12 283 ARG A C 1
ATOM 2093 O O . ARG A 1 283 ? -9.841 -22.237 -19.879 1.00 36.12 283 ARG A O 1
ATOM 2100 N N . GLY A 1 284 ? -9.350 -20.611 -18.395 1.00 29.41 284 GLY A N 1
ATOM 2101 C CA . GLY A 1 284 ? -10.608 -20.546 -17.669 1.00 29.41 284 GLY A CA 1
ATOM 2102 C C . GLY A 1 284 ? -10.546 -19.334 -16.752 1.00 29.41 284 GLY A C 1
ATOM 2103 O O . GLY A 1 284 ? -10.255 -19.484 -15.572 1.00 29.41 284 GLY A O 1
ATOM 2104 N N . TRP A 1 285 ? -10.688 -18.151 -17.352 1.00 36.84 285 TRP A N 1
ATOM 2105 C CA . TRP A 1 285 ? -11.235 -16.970 -16.688 1.00 36.84 285 TRP A CA 1
ATOM 2106 C C . TRP A 1 285 ? -12.681 -16.860 -17.154 1.00 36.84 285 TRP A C 1
ATOM 2108 O O . TRP A 1 285 ? -12.889 -17.104 -18.370 1.00 36.84 285 TRP A O 1
#

Radius of gyration: 21.05 Å; chains: 1; bounding box: 53×77×49 Å

Sequence (285 aa):
MSRLFASLWLLLLADDAQGHGAMTFPRPRNAIDGEIAPWSNWSYPCDSTHSGSDCAIHFCEDPKSCAGACPISSHNGVKNALNASNGQSCYWFSNGCTVGCDVCDGTSNHVGHGAQSFLYKGMTA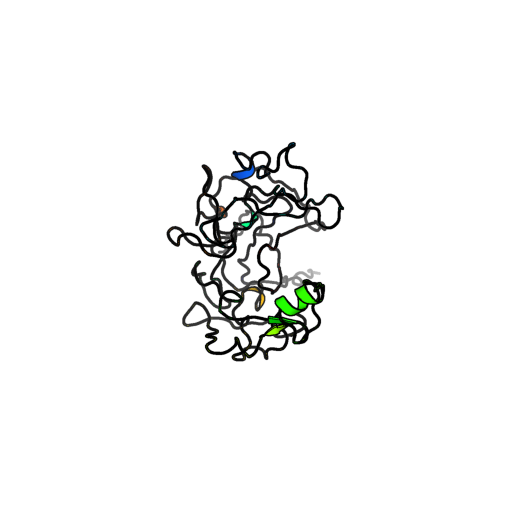ADLRKRNITIDPWNPKPGDLVLNPASTKGLNITANCARPSAKPSVCDPRLRTANSQAECGSAEDIYYWSPWRRPGSAPVIDACGSAGGRFPGQGGGCAGAVFQNSTLAKQGDLGSKLRPMAPQAVWRAGSRVEVGWTVMANHGGGYAYRLPPPPGPFRGW